Protein AF-A0A397TA23-F1 (afdb_monomer_lite)

pLDDT: mean 82.87, std 16.75, range [33.78, 98.06]

Sequence (201 aa):
MLLFDSFEQTKLETQELKSQLQQLHELKQLQNNVEIMSISDTNDSSHIDATRYSQCGVKLFIGETYYHCRTCTTRNNSVLCMRCYRGTNHIGHDVLTRMNQILEAWCDCGDMDYWKVHLNCKYHSSNGPSQCGARIAVGEKYYHCRTCTTSNISVLCTRCYQGTNHNGHDVAIKMSKDARIWCDCGDQDYWKVHLNCKHHH

Secondary structure (DSSP, 8-state):
--HHHHHHHHHHHHHHHHHHHHHHHHHHHHHHHHHHHTT----S-----TTSSSS--PEEPTT-EEEEETTTBSSTT--EEHHHHHTS--TTS-EEEEE--SS-EE--TT-GGGBSS----TT--TT--SS--PEEPTT-EEEEETTTBSSSS--EEHHHHHTS--TT--EEEEE-SSTTEE--TT-GGGBSS----TT--

Radius of gyration: 23.06 Å; chains: 1; bounding box: 72×37×66 Å

Structure (mmCIF, N/CA/C/O backbone):
data_AF-A0A397TA23-F1
#
_entry.id   AF-A0A397TA23-F1
#
loop_
_atom_site.group_PDB
_atom_site.id
_atom_site.type_symbol
_atom_site.label_atom_id
_atom_site.label_alt_id
_atom_site.label_comp_id
_atom_site.label_asym_id
_atom_site.label_entity_id
_atom_site.label_seq_id
_atom_site.pdbx_PDB_ins_code
_atom_site.Cartn_x
_atom_site.Cartn_y
_atom_site.Cartn_z
_atom_site.occupancy
_atom_site.B_iso_or_equiv
_atom_site.auth_seq_id
_atom_site.auth_comp_id
_atom_site.auth_asym_id
_atom_site.auth_atom_id
_atom_site.pdbx_PDB_model_num
ATOM 1 N N . MET A 1 1 ? 51.872 2.295 44.085 1.00 52.75 1 MET A N 1
ATOM 2 C CA . MET A 1 1 ? 50.883 3.376 44.283 1.00 52.75 1 MET A CA 1
ATOM 3 C C . MET A 1 1 ? 50.624 4.155 42.983 1.00 52.75 1 MET A C 1
ATOM 5 O O . MET A 1 1 ? 50.444 5.352 43.047 1.00 52.75 1 MET A O 1
ATOM 9 N N . LEU A 1 2 ? 50.642 3.507 41.804 1.00 55.94 2 LEU A N 1
ATOM 10 C CA . LEU A 1 2 ? 50.395 4.165 40.499 1.00 55.94 2 LEU A CA 1
ATOM 11 C C . LEU A 1 2 ? 49.377 3.406 39.620 1.00 55.94 2 LEU A C 1
ATOM 13 O O . LEU A 1 2 ? 48.914 3.926 38.616 1.00 55.94 2 LEU A O 1
ATOM 17 N N . LEU A 1 3 ? 49.019 2.167 39.988 1.00 55.12 3 LEU A N 1
ATOM 18 C CA . LEU A 1 3 ? 48.060 1.337 39.241 1.00 55.12 3 LEU A CA 1
ATOM 19 C C . LEU A 1 3 ? 46.607 1.534 39.700 1.00 55.12 3 LEU A C 1
ATOM 21 O O . LEU A 1 3 ? 45.688 1.293 38.926 1.00 55.12 3 LEU A O 1
ATOM 25 N N . PHE A 1 4 ? 46.397 1.978 40.943 1.00 54.97 4 PHE A N 1
ATOM 26 C CA . PHE A 1 4 ? 45.058 2.219 41.494 1.00 54.97 4 PHE A CA 1
ATOM 27 C C . PHE A 1 4 ? 44.410 3.467 40.871 1.00 54.97 4 PHE A C 1
ATOM 29 O O . PHE A 1 4 ? 43.231 3.441 40.531 1.00 54.97 4 PHE A O 1
ATOM 36 N N . ASP A 1 5 ? 45.210 4.507 40.621 1.00 62.62 5 ASP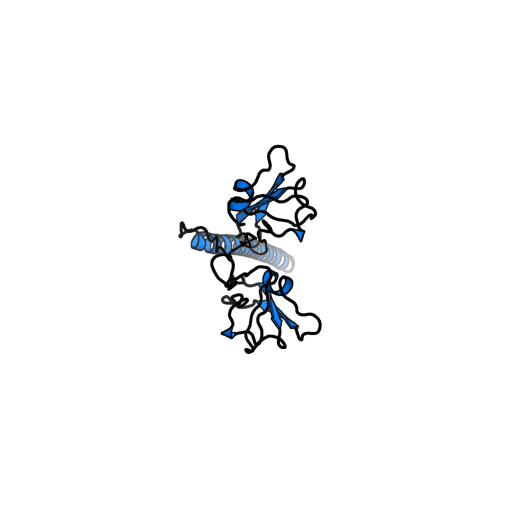 A N 1
ATOM 37 C CA . ASP A 1 5 ? 44.744 5.775 40.050 1.00 62.62 5 ASP A CA 1
ATOM 38 C C . ASP A 1 5 ? 44.317 5.628 38.582 1.00 62.62 5 ASP A C 1
ATOM 40 O O . ASP A 1 5 ? 43.295 6.168 38.172 1.00 62.62 5 ASP A O 1
ATOM 44 N N . SER A 1 6 ? 45.030 4.806 37.800 1.00 64.62 6 SER A N 1
ATOM 45 C CA . SER A 1 6 ? 44.687 4.538 36.395 1.00 64.62 6 SER A CA 1
ATOM 46 C C . SER A 1 6 ? 43.359 3.780 36.241 1.00 64.62 6 SER A C 1
ATOM 48 O O . SER A 1 6 ? 42.604 4.033 35.299 1.00 64.62 6 SER A O 1
ATOM 50 N N . PHE A 1 7 ? 43.037 2.879 37.173 1.00 71.31 7 PHE A N 1
ATOM 51 C CA . PHE A 1 7 ? 41.796 2.105 37.134 1.00 71.31 7 PHE A CA 1
ATOM 52 C C . PHE A 1 7 ? 40.566 2.952 37.479 1.00 71.31 7 PHE A C 1
ATOM 54 O O . PHE A 1 7 ? 39.550 2.875 36.786 1.00 71.31 7 PHE A O 1
ATOM 61 N N . GLU A 1 8 ? 40.659 3.790 38.514 1.00 76.06 8 GLU A N 1
ATOM 62 C CA . GLU A 1 8 ? 39.578 4.714 38.872 1.00 76.06 8 GLU A CA 1
ATOM 63 C C . GLU A 1 8 ? 39.380 5.794 37.801 1.00 76.06 8 GLU A C 1
ATOM 65 O O . GLU A 1 8 ? 38.242 6.114 37.454 1.00 76.06 8 GLU A O 1
ATOM 70 N N . GLN A 1 9 ? 40.461 6.263 37.174 1.00 73.44 9 GLN A N 1
ATOM 71 C CA . GLN A 1 9 ? 40.381 7.183 36.041 1.00 73.44 9 GLN A CA 1
ATOM 72 C C . GLN A 1 9 ? 39.664 6.556 34.833 1.00 73.44 9 GLN A C 1
ATOM 74 O O . GLN A 1 9 ? 38.748 7.158 34.277 1.00 73.44 9 GLN A O 1
ATOM 79 N N . THR A 1 10 ? 39.966 5.295 34.509 1.00 73.69 10 THR A N 1
ATOM 80 C CA . THR A 1 10 ? 39.276 4.558 33.433 1.00 73.69 10 THR A CA 1
ATOM 81 C C . THR A 1 10 ? 37.779 4.370 33.727 1.00 73.69 10 THR A C 1
ATOM 83 O O . THR A 1 10 ? 36.945 4.415 32.817 1.00 73.69 10 THR A O 1
ATOM 86 N N . LYS A 1 11 ? 37.393 4.164 34.996 1.00 80.62 11 LYS A N 1
ATOM 87 C CA . LYS A 1 11 ? 35.976 4.064 35.392 1.00 80.62 11 LYS A CA 1
ATOM 88 C C . LYS A 1 11 ? 35.234 5.383 35.215 1.00 80.62 11 LYS A C 1
ATOM 90 O O . LYS A 1 11 ? 34.119 5.362 34.694 1.00 80.62 11 LYS A O 1
ATOM 95 N N . LEU A 1 12 ? 35.842 6.492 35.636 1.00 79.75 12 LEU A N 1
ATOM 96 C CA . LEU A 1 12 ? 35.290 7.838 35.475 1.00 79.75 12 LEU A CA 1
ATOM 97 C C . LEU A 1 12 ? 35.071 8.157 33.991 1.00 79.75 12 LEU A C 1
ATOM 99 O O . LEU A 1 12 ? 33.958 8.506 33.603 1.00 79.75 12 LEU A O 1
ATOM 103 N N . GLU A 1 13 ? 36.073 7.901 33.148 1.00 85.44 13 GLU A N 1
ATOM 104 C CA . GLU A 1 13 ? 35.979 8.077 31.692 1.00 85.44 13 GLU A CA 1
ATOM 105 C C . GLU A 1 13 ? 34.885 7.189 31.074 1.00 85.44 13 GLU A C 1
ATOM 107 O O . GLU A 1 13 ? 34.082 7.641 30.258 1.00 85.44 13 GLU A O 1
ATOM 112 N N . THR A 1 14 ? 34.778 5.929 31.510 1.00 79.44 14 THR A N 1
ATOM 113 C CA . THR A 1 14 ? 33.727 5.008 31.044 1.00 79.44 14 THR A CA 1
ATOM 114 C C . THR A 1 14 ? 32.328 5.481 31.450 1.00 79.44 14 THR A C 1
ATOM 116 O O . THR A 1 14 ? 31.365 5.313 30.697 1.00 79.44 14 THR A O 1
ATOM 119 N N . GLN A 1 15 ? 32.184 6.044 32.648 1.00 87.62 15 GLN A N 1
ATOM 120 C CA . GLN A 1 15 ? 30.915 6.574 33.138 1.00 87.62 15 GLN A CA 1
ATOM 121 C C . GLN A 1 15 ? 30.510 7.837 32.371 1.00 87.62 15 GLN A C 1
ATOM 123 O O . GLN A 1 15 ? 29.339 7.987 32.015 1.00 87.62 15 GLN A O 1
ATOM 128 N N . GLU A 1 16 ? 31.475 8.693 32.047 1.00 90.06 16 GLU A N 1
ATOM 129 C CA . GLU A 1 16 ? 31.256 9.888 31.240 1.00 90.06 16 GLU A CA 1
ATOM 130 C C . GLU A 1 16 ? 30.863 9.539 29.797 1.00 90.06 16 GLU A C 1
ATOM 132 O O . GLU A 1 16 ? 29.849 10.038 29.306 1.00 90.06 16 GLU A O 1
ATOM 137 N N . LEU A 1 17 ? 31.546 8.582 29.158 1.00 81.38 17 LEU A N 1
ATOM 138 C CA . LEU A 1 17 ? 31.170 8.082 27.829 1.00 81.38 17 LEU A CA 1
ATOM 139 C C . LEU A 1 17 ? 29.756 7.482 27.799 1.00 81.38 17 LEU A C 1
ATOM 141 O O . LEU A 1 17 ? 29.017 7.687 26.836 1.00 81.38 17 LEU A O 1
ATOM 145 N N . LYS A 1 18 ? 29.342 6.761 28.849 1.00 87.00 18 LYS A N 1
ATOM 146 C CA . LYS A 1 18 ? 27.969 6.234 28.958 1.00 87.00 18 LYS A CA 1
ATOM 147 C C . LYS A 1 18 ? 26.936 7.352 29.075 1.00 87.00 18 LYS A C 1
ATOM 149 O O . LYS A 1 18 ? 25.885 7.261 28.446 1.00 87.00 18 LYS A O 1
ATOM 154 N N . SER A 1 19 ? 27.244 8.396 29.842 1.00 87.38 19 SER A N 1
ATOM 155 C CA . SER A 1 19 ? 26.393 9.584 29.963 1.00 87.38 19 SER A CA 1
ATOM 156 C C . SER A 1 19 ? 26.247 10.302 28.616 1.00 87.38 19 SER A C 1
ATOM 158 O O . SER A 1 19 ? 25.134 10.592 28.181 1.00 87.38 19 SER A O 1
ATOM 160 N N . GLN A 1 20 ? 27.353 10.485 27.891 1.00 90.50 20 GLN A N 1
ATOM 161 C CA . GLN A 1 20 ? 27.350 11.093 26.558 1.00 90.50 20 GLN A CA 1
ATOM 162 C C . GLN A 1 20 ? 26.578 10.249 25.532 1.00 90.50 20 GLN A C 1
ATOM 164 O O . GLN A 1 20 ? 25.825 10.794 24.728 1.00 90.50 20 GLN A O 1
ATOM 169 N N . LEU A 1 21 ? 26.702 8.917 25.570 1.00 82.25 21 LEU A N 1
ATOM 170 C CA . LEU A 1 21 ? 25.943 8.018 24.695 1.00 82.25 21 LEU A CA 1
ATOM 171 C C . LEU A 1 21 ? 24.434 8.081 24.982 1.00 82.25 21 LEU A C 1
ATOM 173 O O . LEU A 1 21 ? 23.628 8.061 24.051 1.00 82.25 21 LEU A O 1
ATOM 177 N N . GLN A 1 22 ? 24.055 8.182 26.259 1.00 87.88 22 GLN A N 1
ATOM 178 C CA . GLN A 1 22 ? 22.666 8.339 26.683 1.00 87.88 22 GLN A CA 1
ATOM 179 C C . GLN A 1 22 ? 22.089 9.675 26.191 1.00 87.88 22 GLN A C 1
ATOM 181 O O . GLN A 1 22 ? 21.029 9.687 25.567 1.00 87.88 22 GLN A O 1
ATOM 186 N N . GLN A 1 23 ? 22.832 10.772 26.358 1.00 89.31 23 GLN A N 1
ATOM 187 C CA . GLN A 1 23 ? 22.463 12.081 25.810 1.00 89.31 23 GLN A CA 1
ATOM 188 C C . GLN A 1 23 ? 22.363 12.057 24.278 1.00 89.31 23 GLN A C 1
ATOM 190 O O . GLN A 1 23 ? 21.431 12.621 23.713 1.00 89.31 23 GLN A O 1
ATOM 195 N N . LEU A 1 24 ? 23.265 11.358 23.582 1.00 79.50 24 LEU A N 1
ATOM 196 C CA . LEU A 1 24 ? 23.199 11.190 22.128 1.00 79.50 24 LEU A CA 1
ATOM 197 C C . LEU A 1 24 ? 21.949 10.402 21.699 1.00 79.50 24 LEU A C 1
ATOM 199 O O . LEU A 1 24 ? 21.338 10.722 20.681 1.00 79.50 24 LEU A O 1
ATOM 203 N N . HIS A 1 25 ? 21.554 9.373 22.453 1.00 81.31 25 HIS A N 1
ATOM 204 C CA . HIS A 1 25 ? 20.304 8.650 22.214 1.00 81.31 25 HIS A CA 1
ATOM 205 C C . HIS A 1 25 ? 19.077 9.539 22.427 1.00 81.31 25 HIS A C 1
ATOM 207 O O . HIS A 1 25 ? 18.173 9.513 21.594 1.00 81.31 25 HIS A O 1
ATOM 213 N N . GLU A 1 26 ? 19.058 10.351 23.480 1.00 85.88 26 GLU A N 1
ATOM 214 C CA . GLU A 1 26 ? 17.975 11.304 23.749 1.00 85.88 26 GLU A CA 1
ATOM 215 C C . GLU A 1 26 ? 17.892 12.381 22.661 1.00 85.88 26 GLU A C 1
ATOM 217 O O . GLU A 1 26 ? 16.810 12.647 22.142 1.00 85.88 26 GLU A O 1
ATOM 222 N N . LEU A 1 27 ? 19.031 12.918 22.212 1.00 74.06 27 LEU A N 1
ATOM 223 C CA . LEU A 1 27 ? 19.093 13.864 21.097 1.00 74.06 27 LEU A CA 1
ATOM 224 C C . LEU A 1 27 ? 18.628 13.240 19.778 1.00 74.06 27 LEU A C 1
ATOM 226 O O . LEU A 1 27 ? 17.896 13.887 19.040 1.00 74.06 27 LEU A O 1
ATOM 230 N N . LYS A 1 28 ? 18.970 11.977 19.491 1.00 74.44 28 LYS A N 1
ATOM 231 C CA . LYS A 1 28 ? 18.460 11.261 18.306 1.00 74.44 28 LYS A CA 1
ATOM 232 C C . LYS A 1 28 ? 16.954 11.005 18.381 1.00 74.44 28 LYS A C 1
ATOM 234 O O . LYS A 1 28 ? 16.274 11.090 17.363 1.00 74.44 28 LYS A O 1
ATOM 239 N N . GLN A 1 29 ? 16.419 10.716 19.567 1.00 68.31 29 GLN A N 1
ATOM 240 C CA . GLN A 1 29 ? 14.973 10.588 19.768 1.00 68.31 29 GLN A CA 1
ATOM 241 C C . GLN A 1 29 ? 14.264 11.934 19.592 1.00 68.31 29 GLN A C 1
ATOM 243 O O . GLN A 1 29 ? 13.225 11.992 18.942 1.00 68.31 29 GLN A O 1
ATOM 248 N N . LEU A 1 30 ? 14.845 13.021 20.103 1.00 67.31 30 LEU A N 1
ATOM 249 C CA . LEU A 1 30 ? 14.33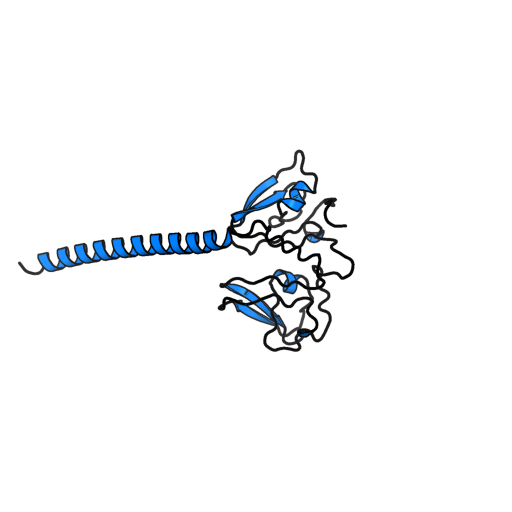2 14.374 19.900 1.00 67.31 30 LEU A CA 1
ATOM 250 C C . LEU A 1 30 ? 14.433 14.810 18.438 1.00 67.31 30 LEU A C 1
ATOM 252 O O . LEU A 1 30 ? 13.488 15.396 17.933 1.00 67.31 30 LEU A O 1
ATOM 256 N N . GLN A 1 31 ? 15.516 14.485 17.733 1.00 63.31 31 GLN A N 1
ATOM 257 C CA . GLN A 1 31 ? 15.680 14.805 16.315 1.00 63.31 31 GLN A CA 1
ATOM 258 C C . GLN A 1 31 ? 14.674 14.034 15.448 1.00 63.31 31 GLN A C 1
ATOM 260 O O . GLN A 1 31 ? 14.027 14.643 14.602 1.00 63.31 31 GLN A O 1
ATOM 265 N N . ASN A 1 32 ? 14.433 12.749 15.741 1.00 53.41 32 ASN A N 1
ATOM 266 C CA . ASN A 1 32 ? 13.322 11.997 15.147 1.00 53.41 32 ASN A CA 1
ATOM 267 C C . ASN A 1 32 ? 11.965 12.650 15.458 1.00 53.41 32 ASN A C 1
ATOM 269 O O . ASN A 1 32 ? 11.110 12.727 14.585 1.00 53.41 32 ASN A O 1
ATOM 273 N N . ASN A 1 33 ? 11.754 13.148 16.680 1.00 50.72 33 ASN A N 1
ATOM 274 C CA . ASN A 1 33 ? 10.506 13.821 17.053 1.00 50.72 33 ASN A CA 1
ATOM 275 C C . ASN A 1 33 ? 10.347 15.196 16.383 1.00 50.72 33 ASN A C 1
ATOM 277 O O . ASN A 1 33 ? 9.227 15.582 16.066 1.00 50.72 33 ASN A O 1
ATOM 281 N N . VAL A 1 34 ? 11.440 15.923 16.137 1.00 51.22 34 VAL A N 1
ATOM 282 C CA . VAL A 1 34 ? 11.444 17.202 15.410 1.00 51.22 34 VAL A CA 1
ATOM 283 C C . VAL A 1 34 ? 11.194 16.978 13.918 1.00 51.22 34 VAL A C 1
ATOM 285 O O . VAL A 1 34 ? 10.421 17.729 13.333 1.00 51.22 34 VAL A O 1
ATOM 288 N N . GLU A 1 35 ? 11.751 15.923 13.316 1.00 51.41 35 GLU A N 1
ATOM 289 C CA . GLU A 1 35 ? 11.388 15.496 11.954 1.00 51.41 35 GLU A CA 1
ATOM 290 C C . GLU A 1 35 ? 9.919 15.053 11.857 1.00 51.41 35 GLU A C 1
ATOM 292 O O . GLU A 1 35 ? 9.276 15.274 10.837 1.00 51.41 35 GLU A O 1
ATOM 297 N N . ILE A 1 36 ? 9.354 14.477 12.924 1.00 50.09 36 ILE A N 1
ATOM 298 C CA . ILE A 1 36 ? 7.921 14.147 12.995 1.00 50.09 36 ILE A CA 1
ATOM 299 C C . ILE A 1 36 ? 7.061 15.416 13.168 1.00 50.09 36 ILE A C 1
ATOM 301 O O . ILE A 1 36 ? 5.993 15.510 12.568 1.00 50.09 36 ILE A O 1
ATOM 305 N N . MET A 1 37 ? 7.510 16.409 13.943 1.00 40.22 37 MET A N 1
ATOM 306 C CA . MET A 1 37 ? 6.805 17.686 14.144 1.00 40.22 37 MET A CA 1
ATOM 307 C C . MET A 1 37 ? 6.876 18.623 12.932 1.00 40.22 37 MET A C 1
ATOM 309 O O . MET A 1 37 ? 5.923 19.347 12.672 1.00 40.22 37 MET A O 1
ATOM 313 N N . SER A 1 38 ? 7.952 18.612 12.144 1.00 39.69 38 SER A N 1
ATOM 314 C CA . SER A 1 38 ? 8.014 19.406 10.906 1.00 39.69 38 SER A CA 1
ATOM 315 C C . SER A 1 38 ? 7.104 18.863 9.794 1.00 39.69 38 SER A C 1
ATOM 317 O O . SER A 1 38 ? 6.911 19.527 8.778 1.00 39.69 38 SER A O 1
ATOM 319 N N . ILE A 1 39 ? 6.495 17.689 10.002 1.00 47.91 39 ILE A N 1
ATOM 320 C CA . ILE A 1 39 ? 5.448 17.116 9.145 1.00 47.91 39 ILE A CA 1
ATOM 321 C C . ILE A 1 39 ? 4.038 17.556 9.600 1.00 47.91 39 ILE A C 1
ATOM 323 O O . ILE A 1 39 ? 3.080 17.375 8.851 1.00 47.91 39 ILE A O 1
ATOM 327 N N . SER A 1 40 ? 3.864 18.173 10.781 1.00 37.72 40 SER A N 1
ATOM 328 C CA . SER A 1 40 ? 2.523 18.478 11.312 1.00 37.72 40 SER A CA 1
ATOM 329 C C . SER A 1 40 ? 1.881 19.787 10.833 1.00 37.72 40 SER A C 1
ATOM 331 O O . SER A 1 40 ? 0.745 20.055 11.214 1.00 37.72 40 SER A O 1
ATOM 333 N N . ASP A 1 41 ? 2.524 20.556 9.952 1.00 36.41 41 ASP A N 1
ATOM 334 C CA . ASP A 1 41 ? 1.952 21.792 9.396 1.00 36.41 41 ASP A CA 1
ATOM 335 C C . ASP A 1 41 ? 1.499 21.625 7.940 1.00 36.41 41 ASP A C 1
ATOM 337 O O . ASP A 1 41 ? 1.910 22.353 7.045 1.00 36.41 41 ASP A O 1
ATOM 341 N N . THR A 1 42 ? 0.586 20.683 7.703 1.00 33.78 42 THR A N 1
ATOM 342 C CA . THR A 1 42 ? -0.525 20.913 6.771 1.00 33.78 42 THR A CA 1
ATOM 343 C C . THR A 1 42 ? -1.753 20.202 7.313 1.00 33.78 42 THR A C 1
ATOM 345 O O . THR A 1 42 ? -1.765 18.994 7.533 1.00 33.78 42 THR A O 1
ATOM 348 N N . ASN A 1 43 ? -2.822 20.962 7.519 1.00 36.84 43 ASN A N 1
ATOM 349 C CA . ASN A 1 43 ? -4.160 20.441 7.757 1.00 36.84 43 ASN A CA 1
ATOM 350 C C . ASN A 1 43 ? -4.744 19.900 6.434 1.00 36.84 43 ASN A C 1
ATOM 352 O O . ASN A 1 43 ? -5.830 20.289 6.014 1.00 36.84 43 ASN A O 1
ATOM 356 N N . ASP A 1 44 ? -3.975 19.051 5.755 1.00 36.72 44 ASP A N 1
ATOM 357 C CA . ASP A 1 44 ? -4.398 18.236 4.631 1.00 36.72 44 ASP A CA 1
ATOM 358 C C . ASP A 1 44 ? -3.964 16.813 4.958 1.00 36.72 44 ASP A C 1
ATOM 360 O O . ASP A 1 44 ? -2.788 16.450 4.919 1.00 36.72 44 ASP A O 1
ATOM 364 N N . SER A 1 45 ? -4.931 16.021 5.405 1.00 36.69 45 SER A N 1
ATOM 365 C CA . SER A 1 45 ? -4.773 14.589 5.572 1.00 36.69 45 SER A CA 1
ATOM 366 C C . SER A 1 45 ? -4.039 14.024 4.360 1.00 36.69 45 SER A C 1
ATOM 368 O O . SER A 1 45 ? -4.602 13.983 3.269 1.00 36.69 45 SER A O 1
ATOM 370 N N . SER A 1 46 ? -2.831 13.499 4.566 1.00 39.84 46 SER A N 1
ATOM 371 C CA . SER A 1 46 ? -2.099 12.682 3.588 1.00 39.84 46 SER A CA 1
ATOM 372 C C . SER A 1 46 ? -2.796 11.341 3.278 1.00 39.84 46 SER A C 1
ATOM 374 O O . SER A 1 46 ? -2.164 10.347 2.924 1.00 39.84 46 SER A O 1
ATOM 376 N N . HIS A 1 47 ? -4.133 11.327 3.314 1.00 45.59 47 HIS A N 1
ATOM 377 C CA . HIS A 1 47 ? -4.962 10.577 2.390 1.00 45.59 47 HIS A CA 1
ATOM 378 C C . HIS A 1 47 ? -4.610 11.013 0.961 1.00 45.59 47 HIS A C 1
ATOM 380 O O . HIS A 1 47 ? -5.391 11.655 0.263 1.00 45.59 47 HIS A O 1
ATOM 386 N N . ILE A 1 48 ? -3.430 10.598 0.498 1.00 47.75 48 ILE A N 1
ATOM 387 C CA . ILE A 1 48 ? -3.195 10.371 -0.916 1.00 47.75 48 ILE A CA 1
ATOM 388 C C . ILE A 1 48 ? -4.196 9.271 -1.259 1.00 47.75 48 ILE A C 1
ATOM 390 O O . ILE A 1 48 ? -3.961 8.081 -1.033 1.00 47.75 48 ILE A O 1
ATOM 394 N N . ASP A 1 49 ? -5.388 9.699 -1.668 1.00 48.12 49 ASP A N 1
ATOM 395 C CA . ASP A 1 49 ? -6.392 8.869 -2.300 1.00 48.12 49 ASP A CA 1
ATOM 396 C C . ASP A 1 49 ? -5.672 8.338 -3.547 1.00 48.12 49 ASP A C 1
ATOM 398 O O . ASP A 1 49 ? -5.654 8.980 -4.599 1.00 48.12 49 ASP A O 1
ATOM 402 N N . ALA A 1 50 ? -5.030 7.169 -3.424 1.00 46.81 50 ALA A N 1
ATOM 403 C CA . ALA A 1 50 ? -4.373 6.419 -4.505 1.00 46.81 50 ALA A CA 1
ATOM 404 C C . ALA A 1 50 ? -5.380 5.958 -5.590 1.00 46.81 50 ALA A C 1
ATOM 406 O O . ALA A 1 50 ? -5.152 4.996 -6.317 1.00 46.81 50 ALA A O 1
ATOM 407 N N . THR A 1 51 ? -6.529 6.626 -5.629 1.00 45.38 51 THR A N 1
ATOM 408 C CA . THR A 1 51 ? -7.849 6.222 -6.087 1.00 45.38 51 THR A CA 1
ATOM 409 C C . THR A 1 51 ? -8.475 7.280 -6.995 1.00 45.38 51 THR A C 1
ATOM 411 O O . THR A 1 51 ? -9.472 6.988 -7.650 1.00 45.38 51 THR A O 1
ATOM 414 N N . ARG A 1 52 ? -7.901 8.494 -7.080 1.00 48.09 52 ARG A N 1
ATOM 415 C CA . ARG A 1 52 ? -8.268 9.484 -8.112 1.00 48.09 52 ARG A CA 1
ATOM 416 C C . ARG A 1 52 ? -7.382 9.436 -9.353 1.00 48.09 52 ARG A C 1
ATOM 418 O O . ARG A 1 52 ? -7.736 10.040 -10.360 1.00 48.09 52 ARG A O 1
ATOM 425 N N . TYR A 1 53 ? -6.262 8.723 -9.293 1.00 54.41 53 TYR A N 1
ATOM 426 C CA . TYR A 1 53 ? -5.282 8.664 -10.370 1.00 54.41 53 TYR A C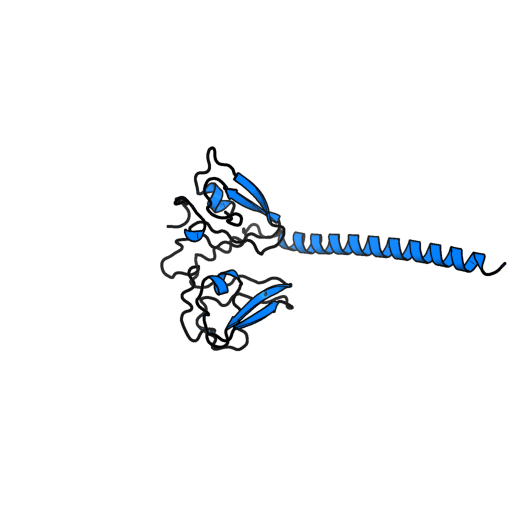A 1
ATOM 427 C C . TYR A 1 53 ? -5.121 7.229 -10.867 1.00 54.41 53 TYR A C 1
ATOM 429 O O . TYR A 1 53 ? -5.100 6.282 -10.086 1.00 54.41 53 TYR A O 1
ATOM 437 N N . SER A 1 54 ? -4.938 7.067 -12.177 1.00 72.75 54 SER A N 1
ATOM 438 C CA . SER A 1 54 ? -4.530 5.808 -12.819 1.00 72.75 54 SER A CA 1
ATOM 439 C C . SER A 1 54 ? -3.108 5.357 -12.434 1.00 72.75 54 SER A C 1
ATOM 441 O O . SER A 1 54 ? -2.590 4.404 -13.011 1.00 72.75 54 SER A O 1
ATOM 443 N N . GLN A 1 55 ? -2.468 6.051 -11.487 1.00 87.06 55 GLN A N 1
ATOM 444 C CA . GLN A 1 55 ? -1.072 5.916 -11.087 1.00 87.06 55 GLN A CA 1
ATOM 445 C C . GLN A 1 55 ? -0.957 5.810 -9.561 1.00 87.06 55 GLN A C 1
ATOM 447 O O . GLN A 1 55 ? -1.782 6.355 -8.829 1.00 87.06 55 GLN A O 1
ATOM 452 N N . CYS A 1 56 ? 0.080 5.126 -9.077 1.00 88.12 56 CYS A N 1
ATOM 453 C CA . CYS A 1 56 ? 0.341 4.949 -7.652 1.00 88.12 56 CYS A CA 1
ATOM 454 C C . CYS A 1 56 ? 0.902 6.213 -7.002 1.00 88.12 56 CYS A C 1
ATOM 456 O O . CYS A 1 56 ? 0.302 6.723 -6.060 1.00 88.12 56 CYS A O 1
ATOM 458 N N . GLY A 1 57 ? 2.079 6.671 -7.444 1.00 88.75 57 GLY A N 1
ATOM 459 C CA . GLY A 1 57 ? 2.704 7.902 -6.955 1.00 88.75 57 GLY A CA 1
ATOM 460 C C . GLY A 1 57 ? 2.991 7.929 -5.451 1.00 88.75 57 GLY A C 1
ATOM 461 O O . GLY A 1 57 ? 3.151 8.999 -4.875 1.00 88.75 57 GLY A O 1
ATOM 462 N N . VAL A 1 58 ? 3.037 6.782 -4.769 1.00 86.94 58 VAL A N 1
ATOM 463 C CA . VAL A 1 58 ? 3.359 6.766 -3.340 1.00 86.94 58 VAL A CA 1
ATOM 464 C C . VAL A 1 58 ? 4.858 6.940 -3.138 1.00 86.94 58 VAL A C 1
ATOM 466 O O . VAL A 1 58 ? 5.655 6.170 -3.677 1.00 86.94 58 VAL A O 1
ATOM 469 N N . LYS A 1 59 ? 5.226 7.919 -2.305 1.00 88.31 59 LYS A N 1
ATOM 470 C CA . LYS A 1 59 ? 6.600 8.141 -1.849 1.00 88.31 59 LYS A CA 1
ATOM 471 C C . LYS A 1 59 ? 7.065 6.987 -0.974 1.00 88.31 59 LYS A C 1
ATOM 473 O O . LYS A 1 59 ? 6.369 6.632 -0.024 1.00 88.31 59 LYS A O 1
ATOM 478 N N . LEU A 1 60 ? 8.240 6.440 -1.256 1.00 88.38 60 LEU A N 1
ATOM 479 C CA . LEU A 1 60 ? 8.907 5.459 -0.413 1.00 88.38 60 LEU A CA 1
ATOM 480 C C . LEU A 1 60 ? 9.832 6.142 0.593 1.00 88.38 60 LEU A C 1
ATOM 482 O O . LEU A 1 60 ? 10.498 7.127 0.278 1.00 88.38 60 LEU A O 1
ATOM 486 N N . PHE A 1 61 ? 9.904 5.589 1.800 1.00 85.75 61 PHE A N 1
ATOM 487 C CA . PHE A 1 61 ? 10.803 6.087 2.843 1.00 85.75 61 PHE A CA 1
ATOM 488 C C . PHE A 1 61 ? 12.174 5.384 2.798 1.00 85.75 61 PHE A C 1
ATOM 490 O O . PHE A 1 61 ? 12.337 4.342 2.158 1.00 85.75 61 PHE A O 1
ATOM 497 N N . ILE A 1 62 ? 13.187 5.959 3.454 1.00 87.06 62 ILE A N 1
ATOM 498 C CA . ILE A 1 62 ? 14.524 5.348 3.562 1.00 87.06 62 ILE A CA 1
ATOM 499 C C . ILE A 1 62 ? 14.416 4.016 4.313 1.00 87.06 62 ILE A C 1
ATOM 501 O O . ILE A 1 62 ? 13.822 3.937 5.382 1.00 87.06 62 ILE A O 1
ATOM 505 N N . GLY A 1 63 ? 15.009 2.959 3.770 1.00 86.94 63 GLY A N 1
ATOM 506 C CA . GLY A 1 63 ? 14.922 1.603 4.308 1.00 86.94 63 GLY A CA 1
ATOM 507 C C . GLY A 1 63 ? 13.722 0.806 3.790 1.00 86.94 63 GLY A C 1
ATOM 508 O O . GLY A 1 63 ? 13.652 -0.403 4.015 1.00 86.94 63 GLY A O 1
ATOM 509 N N . GLU A 1 64 ? 12.787 1.431 3.065 1.00 89.81 64 GLU A N 1
ATOM 510 C CA . GLU A 1 64 ? 11.683 0.713 2.429 1.00 89.81 64 GLU A CA 1
ATOM 511 C C . GLU A 1 64 ? 12.183 -0.125 1.244 1.00 89.81 64 GLU A C 1
ATOM 513 O O . GLU A 1 64 ? 13.054 0.291 0.481 1.00 89.81 64 GLU A O 1
ATOM 518 N N . THR A 1 65 ? 11.635 -1.329 1.077 1.00 92.12 65 THR A N 1
ATOM 519 C CA . THR A 1 65 ? 11.940 -2.172 -0.085 1.00 92.12 65 THR A CA 1
ATOM 520 C C . THR A 1 65 ? 11.121 -1.745 -1.297 1.00 92.12 65 THR A C 1
ATOM 522 O O . THR A 1 65 ? 9.903 -1.585 -1.205 1.00 92.12 65 THR A O 1
ATOM 525 N N . TYR A 1 66 ? 11.783 -1.647 -2.444 1.00 95.00 66 TYR A N 1
ATOM 526 C CA . TYR A 1 66 ? 11.157 -1.481 -3.746 1.00 95.00 66 TYR A CA 1
ATOM 527 C C . TYR A 1 66 ? 11.604 -2.556 -4.728 1.00 95.00 66 TYR A C 1
ATOM 529 O O . TYR A 1 66 ? 12.588 -3.275 -4.518 1.00 95.00 66 TYR A O 1
ATOM 537 N N . TYR A 1 67 ? 10.848 -2.650 -5.813 1.00 96.56 67 TYR A N 1
ATOM 538 C CA . TYR A 1 67 ? 11.017 -3.653 -6.846 1.00 96.56 67 TYR A CA 1
ATOM 539 C C . TYR A 1 67 ? 11.226 -2.972 -8.191 1.00 96.56 67 TYR A C 1
ATOM 541 O O . TYR A 1 67 ? 10.564 -1.990 -8.514 1.00 96.56 67 TYR A O 1
ATOM 549 N N . HIS A 1 68 ? 12.141 -3.516 -8.978 1.00 96.06 68 HIS A N 1
ATOM 550 C CA . HIS A 1 68 ? 12.461 -3.044 -10.313 1.00 96.06 68 HIS A CA 1
ATOM 551 C C . HIS A 1 68 ? 12.431 -4.232 -11.274 1.00 96.06 68 HIS A C 1
ATOM 553 O O . HIS A 1 68 ? 13.269 -5.128 -11.190 1.00 96.06 68 HIS A O 1
ATOM 559 N N . CYS A 1 69 ? 11.453 -4.264 -12.178 1.00 96.81 69 CYS A N 1
ATOM 560 C CA . CYS A 1 69 ? 11.300 -5.350 -13.144 1.00 96.81 69 CYS A CA 1
ATOM 561 C C . CYS A 1 69 ? 11.927 -4.965 -14.488 1.00 96.81 69 CYS A C 1
ATOM 563 O O . CYS A 1 69 ? 11.308 -4.238 -15.270 1.00 96.81 69 CYS A O 1
ATOM 565 N N . ARG A 1 70 ? 13.120 -5.490 -14.789 1.00 95.69 70 ARG A N 1
ATOM 566 C CA . ARG A 1 70 ? 13.858 -5.206 -16.035 1.00 95.69 70 ARG A CA 1
ATOM 567 C C . ARG A 1 70 ? 13.120 -5.688 -17.282 1.00 95.69 70 ARG A C 1
ATOM 569 O O . ARG A 1 70 ? 13.213 -5.071 -18.344 1.00 95.69 70 ARG A O 1
ATOM 576 N N . THR A 1 71 ? 12.342 -6.759 -17.145 1.00 96.75 71 THR A N 1
ATOM 577 C CA . THR A 1 71 ? 11.496 -7.270 -18.228 1.00 96.75 71 THR A CA 1
ATOM 578 C C . THR A 1 71 ? 10.394 -6.272 -18.591 1.00 96.75 71 THR A C 1
ATOM 580 O O . THR A 1 71 ? 10.247 -5.950 -19.769 1.00 96.75 71 THR A O 1
ATOM 583 N N . CYS A 1 72 ? 9.672 -5.728 -17.601 1.00 95.88 72 CYS A N 1
ATOM 584 C CA . CYS A 1 72 ? 8.514 -4.852 -17.836 1.00 95.88 72 CYS A CA 1
ATOM 585 C C . CYS A 1 72 ? 8.883 -3.390 -18.112 1.00 95.88 72 CYS A C 1
ATOM 587 O O . CYS A 1 72 ? 8.129 -2.688 -18.780 1.00 95.88 72 CYS A O 1
ATOM 589 N N . THR A 1 73 ? 9.997 -2.906 -17.569 1.00 95.19 73 THR A N 1
ATOM 590 C CA . THR A 1 73 ? 10.357 -1.482 -17.596 1.00 95.19 73 THR A CA 1
ATOM 591 C C . THR A 1 73 ? 10.962 -1.030 -18.927 1.00 95.19 73 THR A C 1
ATOM 593 O O . THR A 1 73 ? 11.681 -1.796 -19.576 1.00 95.19 73 THR A O 1
ATOM 596 N N . THR A 1 74 ? 10.730 0.225 -19.313 1.00 91.25 74 THR A N 1
ATOM 597 C CA . THR A 1 74 ? 11.478 0.937 -20.370 1.00 91.25 74 THR A CA 1
ATOM 598 C C . THR A 1 74 ? 12.716 1.655 -19.825 1.00 91.25 74 THR A C 1
ATOM 600 O O . THR A 1 74 ? 13.655 1.902 -20.579 1.00 91.25 74 THR A O 1
ATOM 603 N N . ARG A 1 75 ? 12.744 1.969 -18.522 1.00 87.44 75 ARG A N 1
ATOM 604 C CA . ARG A 1 75 ? 13.808 2.745 -17.861 1.00 87.44 75 ARG A CA 1
ATOM 605 C C . ARG A 1 75 ? 14.582 1.913 -16.843 1.00 87.44 75 ARG A C 1
ATOM 607 O O . ARG A 1 75 ? 14.052 0.954 -16.293 1.00 87.44 75 ARG A O 1
ATOM 614 N N . ASN A 1 76 ? 15.824 2.288 -16.550 1.00 88.00 76 ASN A N 1
ATOM 615 C CA . ASN A 1 76 ? 16.667 1.611 -15.552 1.00 88.00 76 ASN A CA 1
ATOM 616 C C . ASN A 1 76 ? 16.385 2.045 -14.101 1.00 88.00 76 ASN A C 1
ATOM 618 O O . ASN A 1 76 ? 16.905 1.432 -13.174 1.00 88.00 76 ASN A O 1
ATOM 622 N N . ASN A 1 77 ? 15.578 3.086 -13.912 1.00 89.88 77 ASN A N 1
ATOM 623 C CA . ASN A 1 77 ? 15.287 3.698 -12.620 1.00 89.88 77 ASN A CA 1
ATOM 624 C C . ASN A 1 77 ? 13.826 3.524 -12.185 1.00 89.88 77 ASN A C 1
ATOM 626 O O . ASN A 1 77 ? 13.392 4.246 -11.297 1.00 89.88 77 ASN A O 1
ATOM 630 N N . SER A 1 78 ? 13.071 2.606 -12.803 1.00 93.69 78 SER A N 1
ATOM 631 C CA . SER A 1 78 ? 11.681 2.379 -12.405 1.00 93.69 78 SER A CA 1
ATOM 632 C C . SER A 1 78 ? 11.570 1.742 -11.026 1.00 93.69 78 SER A C 1
ATOM 634 O O . SER A 1 78 ? 12.375 0.883 -10.646 1.00 93.69 78 SER A O 1
ATOM 636 N N . VAL A 1 79 ? 10.533 2.137 -10.304 1.00 94.81 79 VAL A N 1
ATOM 637 C CA . VAL A 1 79 ? 10.276 1.778 -8.919 1.00 94.81 79 VAL A CA 1
ATOM 638 C C . VAL A 1 79 ? 8.838 1.288 -8.783 1.00 94.81 79 VAL A C 1
ATOM 640 O O . VAL A 1 79 ? 7.875 1.992 -9.071 1.00 94.81 79 VAL A O 1
ATOM 643 N N . LEU A 1 80 ? 8.676 0.076 -8.262 1.00 95.44 80 LEU A N 1
ATOM 644 C CA . LEU A 1 80 ? 7.405 -0.427 -7.749 1.00 95.44 80 LEU A CA 1
ATOM 645 C C . LEU A 1 80 ? 7.484 -0.523 -6.230 1.00 95.44 80 LEU A C 1
ATOM 647 O O . LEU A 1 80 ? 8.365 -1.192 -5.682 1.00 95.44 80 LEU A O 1
ATOM 651 N N . CYS A 1 81 ? 6.526 0.092 -5.537 1.00 93.62 81 CYS A N 1
ATOM 652 C CA . CYS A 1 81 ? 6.312 -0.199 -4.126 1.00 93.62 81 CYS A CA 1
ATOM 653 C C . CYS A 1 81 ? 5.847 -1.655 -3.956 1.00 93.62 81 CYS A C 1
ATOM 655 O O . CYS A 1 81 ? 5.329 -2.281 -4.887 1.00 93.62 81 CYS A O 1
ATOM 657 N N . MET A 1 82 ? 5.979 -2.194 -2.742 1.00 91.69 82 MET A N 1
ATOM 658 C CA . MET A 1 82 ? 5.590 -3.579 -2.454 1.00 91.69 82 MET A CA 1
ATOM 659 C C . MET A 1 82 ? 4.135 -3.887 -2.830 1.00 91.69 82 MET A C 1
ATOM 661 O O . MET A 1 82 ? 3.855 -4.969 -3.345 1.00 91.69 82 MET A O 1
ATOM 665 N N . ARG A 1 83 ? 3.209 -2.946 -2.599 1.00 90.69 83 ARG A N 1
ATOM 666 C CA . ARG A 1 83 ? 1.789 -3.133 -2.920 1.00 90.69 83 ARG A CA 1
ATOM 667 C C . ARG A 1 83 ? 1.575 -3.281 -4.427 1.00 90.69 83 ARG A C 1
ATOM 669 O O . ARG A 1 83 ? 0.916 -4.221 -4.850 1.00 90.69 83 ARG A O 1
ATOM 676 N N . CYS A 1 84 ? 2.175 -2.409 -5.232 1.00 92.69 84 CYS A N 1
ATOM 677 C CA . CYS A 1 84 ? 2.058 -2.469 -6.690 1.00 92.69 84 CYS A CA 1
ATOM 678 C C . CYS A 1 84 ? 2.745 -3.697 -7.281 1.00 92.69 84 CYS A C 1
ATOM 680 O O . CYS A 1 84 ? 2.157 -4.368 -8.122 1.00 92.69 84 CYS A O 1
ATOM 682 N N . TYR A 1 85 ? 3.936 -4.049 -6.791 1.00 95.06 85 TYR A N 1
ATOM 683 C CA . TYR A 1 85 ? 4.619 -5.274 -7.210 1.00 95.06 85 TYR A CA 1
ATOM 684 C C . TYR A 1 85 ? 3.760 -6.524 -6.958 1.00 95.06 85 TYR A C 1
ATOM 686 O O . TYR A 1 85 ? 3.624 -7.371 -7.831 1.00 95.06 85 TYR A O 1
ATOM 694 N N . ARG A 1 86 ? 3.117 -6.623 -5.786 1.00 91.69 86 ARG A N 1
ATOM 695 C CA . ARG A 1 86 ? 2.196 -7.732 -5.472 1.00 91.69 86 ARG A CA 1
ATOM 696 C C . ARG A 1 86 ? 0.866 -7.656 -6.219 1.00 91.69 86 ARG A C 1
ATOM 698 O O . ARG A 1 86 ? 0.209 -8.674 -6.391 1.00 91.69 86 ARG A O 1
ATOM 705 N N . GLY A 1 87 ? 0.452 -6.458 -6.618 1.00 89.69 87 GLY A N 1
ATOM 706 C CA . GLY A 1 87 ? -0.782 -6.219 -7.360 1.00 89.69 87 GLY A CA 1
ATOM 707 C C . GLY A 1 87 ? -0.663 -6.436 -8.867 1.00 89.69 87 GLY A C 1
ATOM 708 O O . GLY A 1 87 ? -1.637 -6.181 -9.570 1.00 89.69 87 GLY A O 1
ATOM 709 N N . THR A 1 88 ? 0.505 -6.854 -9.361 1.00 93.19 88 THR A N 1
ATOM 710 C CA . THR A 1 88 ? 0.839 -6.999 -10.786 1.00 93.19 88 THR A CA 1
ATOM 711 C C . THR A 1 88 ? 1.537 -8.341 -11.042 1.00 93.19 88 THR A C 1
ATOM 713 O O . THR A 1 88 ? 1.977 -9.016 -10.109 1.00 93.19 88 THR A O 1
ATOM 716 N N . ASN A 1 89 ? 1.609 -8.777 -12.306 1.00 94.19 89 ASN A N 1
ATOM 717 C CA . ASN A 1 89 ? 2.206 -10.068 -12.662 1.00 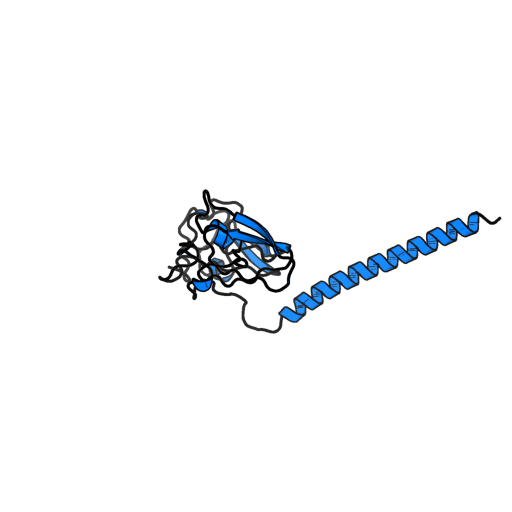94.19 89 ASN A CA 1
ATOM 718 C C . ASN A 1 89 ? 3.685 -9.931 -13.057 1.00 94.19 89 ASN A C 1
ATOM 720 O O . ASN A 1 89 ? 4.026 -9.264 -14.035 1.00 94.19 89 ASN A O 1
ATOM 724 N N . HIS A 1 90 ? 4.548 -10.635 -12.324 1.00 95.44 90 HIS A N 1
ATOM 725 C CA . HIS A 1 90 ? 5.988 -10.701 -12.571 1.00 95.44 90 HIS A CA 1
ATOM 726 C C . HIS A 1 90 ? 6.537 -12.137 -12.646 1.00 95.44 90 HIS A C 1
ATOM 728 O O . HIS A 1 90 ? 7.738 -12.355 -12.488 1.00 95.44 90 HIS A O 1
ATOM 734 N N . ILE A 1 91 ? 5.679 -13.137 -12.865 1.00 95.56 91 ILE A N 1
ATOM 735 C CA . ILE A 1 91 ? 6.105 -14.539 -12.959 1.00 95.56 91 ILE A CA 1
ATOM 736 C C . ILE A 1 91 ? 7.022 -14.721 -14.175 1.00 95.56 91 ILE A C 1
ATOM 738 O O . ILE A 1 91 ? 6.661 -14.371 -15.294 1.00 95.56 91 ILE A O 1
ATOM 742 N N . GLY A 1 92 ? 8.216 -15.278 -13.950 1.00 96.81 92 GLY A N 1
ATOM 743 C CA . GLY A 1 92 ? 9.212 -15.506 -15.004 1.00 96.81 92 GLY A CA 1
ATOM 744 C C . GLY A 1 92 ? 9.938 -14.244 -15.482 1.00 96.81 92 GLY A C 1
ATOM 745 O O . GLY A 1 92 ? 10.691 -14.310 -16.450 1.00 96.81 92 GLY A O 1
ATOM 746 N N . HIS A 1 93 ? 9.729 -13.100 -14.827 1.00 97.31 93 HIS A N 1
ATOM 747 C CA . HIS A 1 93 ? 10.402 -11.851 -15.164 1.00 97.31 93 HIS A CA 1
ATOM 748 C C . HIS A 1 93 ? 11.700 -11.662 -14.375 1.00 97.31 93 HIS A C 1
ATOM 750 O O . HIS A 1 93 ? 11.890 -12.197 -13.283 1.00 97.31 93 HIS A O 1
ATOM 756 N N . ASP A 1 94 ? 12.582 -10.835 -14.923 1.00 96.81 94 ASP A N 1
ATOM 757 C CA . ASP A 1 94 ? 13.822 -10.432 -14.283 1.00 96.81 94 ASP A CA 1
ATOM 758 C C . ASP A 1 94 ? 13.574 -9.255 -13.325 1.00 96.81 94 ASP A C 1
ATOM 760 O O . ASP A 1 94 ? 13.425 -8.101 -13.747 1.00 96.81 94 ASP A O 1
ATOM 764 N N . VAL A 1 95 ? 13.485 -9.565 -12.029 1.00 97.12 95 VAL A N 1
ATOM 765 C CA . VAL A 1 95 ? 13.128 -8.618 -10.965 1.00 97.12 95 VAL A CA 1
ATOM 766 C C . VAL A 1 95 ? 14.299 -8.399 -10.015 1.00 97.12 95 VAL A C 1
ATOM 768 O O . VAL A 1 95 ? 14.841 -9.327 -9.417 1.00 97.12 95 VAL A O 1
ATOM 771 N N . LEU A 1 96 ? 14.640 -7.131 -9.813 1.00 96.00 96 LEU A N 1
ATOM 772 C CA . LEU A 1 96 ? 15.540 -6.678 -8.770 1.00 96.00 96 LEU A CA 1
ATOM 773 C C . LEU A 1 96 ? 14.751 -6.191 -7.557 1.00 96.00 96 LEU A C 1
ATOM 775 O O . LEU A 1 96 ? 13.931 -5.282 -7.664 1.00 96.00 96 LEU A O 1
ATOM 779 N N . THR A 1 97 ? 15.082 -6.730 -6.390 1.00 96.00 97 THR A N 1
ATOM 780 C CA . THR A 1 97 ? 14.641 -6.199 -5.096 1.00 96.00 97 THR A CA 1
ATOM 781 C C . THR A 1 97 ? 15.739 -5.304 -4.532 1.00 96.00 97 THR A C 1
ATOM 783 O O . THR A 1 97 ? 16.922 -5.671 -4.550 1.00 96.00 97 THR A O 1
ATOM 786 N N . ARG A 1 98 ? 15.377 -4.108 -4.068 1.00 92.31 98 ARG A N 1
ATOM 787 C CA . ARG A 1 98 ? 16.315 -3.111 -3.542 1.00 92.31 98 ARG A CA 1
ATOM 788 C C . ARG A 1 98 ? 15.731 -2.423 -2.320 1.00 92.31 98 ARG A C 1
ATOM 790 O O . ARG A 1 98 ? 14.521 -2.285 -2.190 1.00 92.31 98 ARG A O 1
ATOM 797 N N . MET A 1 99 ? 16.608 -1.983 -1.431 1.00 92.50 99 MET A N 1
ATOM 798 C CA . MET A 1 99 ? 16.238 -1.115 -0.323 1.00 92.50 99 MET A CA 1
ATOM 799 C C . MET A 1 99 ? 16.472 0.329 -0.748 1.00 92.50 99 MET A C 1
ATOM 801 O O . MET A 1 99 ? 17.521 0.644 -1.311 1.00 92.50 99 MET A O 1
ATOM 805 N N . ASN A 1 100 ? 15.500 1.198 -0.500 1.00 88.56 100 ASN A N 1
ATOM 806 C CA . ASN A 1 100 ? 15.642 2.614 -0.764 1.00 88.56 100 ASN A CA 1
ATOM 807 C C . ASN A 1 100 ? 16.659 3.220 0.212 1.00 88.56 100 ASN A C 1
ATOM 809 O O . ASN A 1 100 ? 16.465 3.168 1.423 1.00 88.56 100 ASN A O 1
ATOM 813 N N . GLN A 1 101 ? 17.748 3.776 -0.310 1.00 88.31 101 GLN A N 1
ATOM 814 C CA . GLN A 1 101 ? 18.800 4.419 0.488 1.00 88.31 101 GLN A CA 1
ATOM 815 C C . GLN A 1 101 ? 18.770 5.947 0.374 1.00 88.31 101 GLN A C 1
ATOM 817 O O . GLN A 1 101 ? 19.539 6.621 1.052 1.00 88.31 101 GLN A O 1
ATOM 822 N N . ILE A 1 102 ? 17.896 6.492 -0.477 1.00 77.69 102 ILE A N 1
ATOM 823 C CA . ILE A 1 102 ? 17.819 7.920 -0.791 1.00 77.69 102 ILE A CA 1
ATOM 824 C C . ILE A 1 102 ? 16.438 8.484 -0.435 1.00 77.69 102 ILE A C 1
ATOM 826 O O . ILE A 1 102 ? 15.461 7.750 -0.299 1.00 77.69 102 ILE A O 1
ATOM 830 N N . LEU A 1 103 ? 16.348 9.803 -0.259 1.00 62.28 103 LEU A N 1
ATOM 831 C CA . LEU A 1 103 ? 15.135 10.481 0.226 1.00 62.28 103 LEU A CA 1
ATOM 832 C C . LEU A 1 103 ? 13.987 10.552 -0.800 1.00 62.28 103 LEU A C 1
ATOM 834 O O . LEU A 1 103 ? 12.858 10.885 -0.430 1.00 62.28 103 LEU A O 1
ATOM 838 N N . GLU A 1 104 ? 14.252 10.243 -2.070 1.00 74.88 104 GLU A N 1
ATOM 839 C CA . GLU A 1 104 ? 13.337 10.537 -3.178 1.00 74.88 104 GLU A CA 1
ATOM 840 C C . GLU A 1 104 ? 13.142 9.330 -4.098 1.00 74.88 104 GLU A C 1
ATOM 842 O O . GLU A 1 104 ? 13.680 9.260 -5.199 1.00 74.88 104 GLU A O 1
ATOM 847 N N . ALA A 1 105 ? 12.340 8.370 -3.640 1.00 87.06 105 ALA A N 1
ATOM 848 C CA . ALA A 1 105 ? 11.816 7.303 -4.485 1.00 87.06 105 ALA A CA 1
ATOM 849 C C . ALA A 1 105 ? 10.286 7.354 -4.473 1.00 87.06 105 ALA A C 1
ATOM 851 O O . ALA A 1 105 ? 9.673 7.471 -3.411 1.00 87.06 105 ALA A O 1
ATOM 852 N N . TRP A 1 106 ? 9.673 7.251 -5.647 1.00 92.75 106 TRP A N 1
ATOM 853 C CA . TRP A 1 106 ? 8.226 7.286 -5.836 1.00 92.75 106 TRP A CA 1
ATOM 854 C C . TRP A 1 106 ? 7.813 6.059 -6.633 1.00 92.75 106 TRP A C 1
ATOM 856 O O . TRP A 1 106 ? 8.555 5.600 -7.488 1.00 92.75 106 TRP A O 1
ATOM 866 N N . CYS A 1 107 ? 6.662 5.477 -6.316 1.00 93.44 107 CYS A N 1
ATOM 867 C CA . CYS A 1 107 ? 6.165 4.340 -7.075 1.00 93.44 107 CYS A CA 1
ATOM 868 C C . CYS A 1 107 ? 5.659 4.793 -8.452 1.00 93.44 107 CYS A C 1
ATOM 870 O O . CYS A 1 107 ? 4.669 5.521 -8.526 1.00 93.44 107 CYS A O 1
ATOM 872 N N . ASP A 1 108 ? 6.259 4.264 -9.516 1.00 94.12 108 ASP A N 1
ATOM 873 C CA . ASP A 1 108 ? 5.930 4.583 -10.912 1.00 94.12 108 ASP A CA 1
ATOM 874 C C . ASP A 1 108 ? 4.776 3.725 -11.459 1.00 94.12 108 ASP A C 1
ATOM 876 O O . ASP A 1 108 ? 4.474 3.733 -12.652 1.00 94.12 108 ASP A O 1
ATOM 880 N N . CYS A 1 109 ? 4.133 2.898 -10.629 1.00 92.06 109 CYS A N 1
ATOM 881 C CA . CYS A 1 109 ? 3.074 2.009 -11.102 1.00 92.06 109 CYS A CA 1
ATOM 882 C C . CYS A 1 109 ? 1.924 2.809 -11.731 1.00 92.06 109 CYS A C 1
ATOM 884 O O . CYS A 1 109 ? 1.356 3.683 -11.084 1.00 92.06 109 CYS A O 1
ATOM 886 N N . GLY A 1 110 ? 1.547 2.461 -12.963 1.00 88.31 110 GLY A N 1
ATOM 887 C CA . GLY A 1 110 ? 0.514 3.162 -13.733 1.00 88.31 110 GLY A CA 1
ATOM 888 C C . GLY A 1 110 ? 1.033 4.347 -14.555 1.00 88.31 110 GLY A C 1
ATOM 889 O O . GLY A 1 110 ? 0.306 4.838 -15.417 1.00 88.31 110 GLY A O 1
ATOM 890 N N . ASP A 1 111 ? 2.282 4.775 -14.351 1.00 90.19 111 ASP A N 1
ATOM 891 C CA . ASP A 1 111 ? 2.946 5.751 -15.213 1.00 90.19 111 ASP A CA 1
ATOM 892 C C . ASP A 1 111 ? 3.550 5.067 -16.447 1.00 90.19 111 ASP A C 1
ATOM 894 O O . ASP A 1 111 ? 4.571 4.380 -16.376 1.00 90.19 111 ASP A O 1
ATOM 898 N N . MET A 1 112 ? 2.900 5.238 -17.599 1.00 88.62 112 MET A N 1
ATOM 899 C CA . MET A 1 112 ? 3.292 4.581 -18.847 1.00 88.62 112 MET A CA 1
ATOM 900 C C . MET A 1 112 ? 4.651 5.042 -19.389 1.00 88.62 112 MET A C 1
ATOM 902 O O . MET A 1 112 ? 5.232 4.320 -20.199 1.00 88.62 112 MET A O 1
ATOM 906 N N . ASP A 1 113 ? 5.220 6.145 -18.893 1.00 90.44 113 ASP A N 1
ATOM 907 C CA . ASP A 1 113 ? 6.572 6.578 -19.270 1.00 90.44 113 ASP A CA 1
ATOM 908 C C . ASP A 1 113 ? 7.670 5.617 -18.776 1.00 90.44 113 ASP A C 1
ATOM 910 O O . ASP A 1 113 ? 8.814 5.665 -19.255 1.00 90.44 113 ASP A O 1
ATOM 914 N N . TYR A 1 114 ? 7.331 4.726 -17.837 1.00 92.44 114 TYR A N 1
ATOM 915 C CA . TYR A 1 114 ? 8.238 3.756 -17.223 1.00 92.44 114 TYR A CA 1
ATOM 916 C C . TYR A 1 114 ? 8.018 2.308 -17.682 1.00 92.44 114 TYR A C 1
ATOM 918 O O . TYR A 1 114 ? 8.888 1.466 -17.442 1.00 92.44 114 TYR A O 1
ATOM 926 N N . TRP A 1 115 ? 6.907 1.980 -18.354 1.00 93.00 115 TRP A N 1
ATOM 927 C CA . TRP A 1 115 ? 6.521 0.585 -18.616 1.00 93.00 115 TRP A CA 1
ATOM 928 C C . TRP A 1 115 ? 6.332 0.279 -20.101 1.00 93.00 115 TRP A C 1
ATOM 930 O O . TRP A 1 115 ? 5.641 0.986 -20.825 1.00 93.00 115 TRP A O 1
ATOM 940 N N . LYS A 1 116 ? 6.896 -0.849 -20.552 1.00 92.62 116 LYS A N 1
ATOM 941 C CA . LYS A 1 116 ? 6.703 -1.388 -21.913 1.00 92.62 116 LYS A CA 1
ATOM 942 C C . LYS A 1 116 ? 5.284 -1.915 -22.129 1.00 92.62 116 LYS A C 1
ATOM 944 O O . LYS A 1 116 ? 4.856 -2.097 -23.263 1.00 92.62 116 LYS A O 1
ATOM 949 N N . VAL A 1 117 ? 4.600 -2.245 -21.035 1.00 87.75 117 VAL A N 1
ATOM 950 C CA . VAL A 1 117 ? 3.285 -2.884 -21.004 1.00 87.75 117 VAL A CA 1
ATOM 951 C C . VAL A 1 117 ? 2.443 -2.257 -19.900 1.00 87.75 117 VAL A C 1
ATOM 953 O O . VAL A 1 117 ? 2.979 -1.814 -18.885 1.00 87.75 117 VAL A O 1
ATOM 956 N N . HIS A 1 118 ? 1.120 -2.286 -20.050 1.00 88.31 118 HIS A N 1
ATOM 957 C CA . HIS A 1 118 ? 0.233 -2.003 -18.927 1.00 88.31 118 HIS A CA 1
ATOM 958 C C . HIS A 1 118 ? 0.407 -3.091 -17.865 1.00 88.31 118 HIS A C 1
ATOM 960 O O . HIS A 1 118 ? 0.168 -4.269 -18.124 1.00 88.31 118 HIS A O 1
ATOM 966 N N . LEU A 1 119 ? 0.810 -2.696 -16.656 1.00 90.38 119 LEU A N 1
ATOM 967 C CA . LEU A 1 119 ? 1.025 -3.643 -15.559 1.00 90.38 119 LEU A CA 1
ATOM 968 C C . LEU A 1 119 ? -0.278 -4.270 -15.035 1.00 90.38 119 LEU A C 1
ATOM 970 O O . LEU A 1 119 ? -0.214 -5.252 -14.298 1.00 90.38 119 LEU A O 1
ATOM 974 N N . ASN A 1 120 ? -1.441 -3.712 -15.403 1.00 88.56 120 ASN A N 1
ATOM 975 C CA . ASN A 1 120 ? -2.767 -4.146 -14.953 1.00 88.56 120 ASN A CA 1
ATOM 976 C C . ASN A 1 120 ? -2.833 -4.292 -13.425 1.00 88.56 120 ASN A C 1
ATOM 978 O O . ASN A 1 120 ? -3.296 -5.302 -12.897 1.00 88.56 120 ASN A O 1
ATOM 982 N N . CYS A 1 121 ? -2.306 -3.291 -12.714 1.00 89.00 121 CYS A N 1
ATOM 983 C CA . CYS A 1 121 ? -2.252 -3.313 -11.260 1.00 89.00 121 CYS A CA 1
ATOM 984 C C . CYS A 1 121 ? -3.664 -3.330 -10.687 1.00 89.00 121 CYS A C 1
ATOM 986 O O . CYS A 1 121 ? -4.426 -2.391 -10.917 1.00 89.00 121 CYS A O 1
ATOM 988 N N . LYS A 1 122 ? -3.995 -4.339 -9.872 1.00 85.06 122 LYS A N 1
ATOM 989 C CA . LYS A 1 122 ? -5.341 -4.441 -9.285 1.00 85.06 122 LYS A CA 1
ATOM 990 C C . LYS A 1 122 ? -5.727 -3.218 -8.445 1.00 85.06 122 LYS A C 1
ATOM 992 O O . LYS A 1 122 ? -6.910 -2.953 -8.264 1.00 85.06 122 LYS A O 1
ATOM 997 N N . TYR A 1 123 ? -4.738 -2.464 -7.958 1.00 82.25 123 TYR A N 1
ATOM 998 C CA . TYR A 1 123 ? -4.917 -1.267 -7.133 1.00 82.25 123 TYR A CA 1
ATOM 999 C C . TYR A 1 123 ? -5.123 0.035 -7.923 1.00 82.25 123 TYR A C 1
ATOM 1001 O O . TYR A 1 123 ? -5.502 1.030 -7.312 1.00 82.25 123 TYR A O 1
ATOM 1009 N N . HIS A 1 124 ? -4.916 0.043 -9.246 1.00 78.44 124 HIS A N 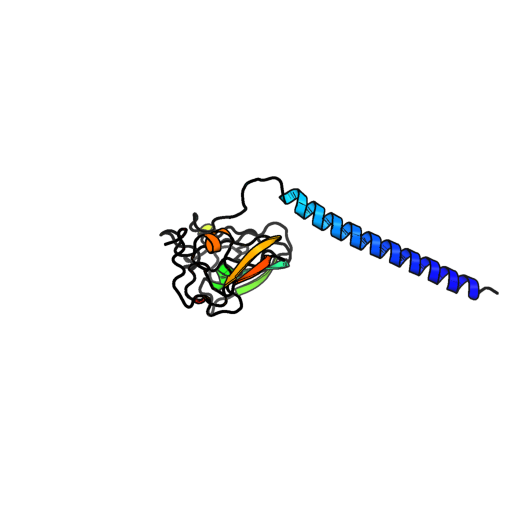1
ATOM 1010 C CA . HIS A 1 124 ? -5.081 1.232 -10.091 1.00 78.44 124 HIS A CA 1
ATOM 1011 C C . HIS A 1 124 ? -5.945 0.877 -11.302 1.00 78.44 124 HIS A C 1
ATOM 1013 O O . HIS A 1 124 ? -5.481 0.244 -12.248 1.00 78.44 124 HIS A O 1
ATOM 1019 N N . SER A 1 125 ? -7.217 1.271 -11.259 1.00 67.62 125 SER A N 1
ATOM 1020 C CA . SER A 1 125 ? -8.183 1.062 -12.341 1.00 67.62 125 SER A CA 1
ATOM 1021 C C . SER A 1 125 ? -8.613 2.400 -12.932 1.00 67.62 125 SER A C 1
ATOM 1023 O O . SER A 1 125 ? -8.786 3.380 -12.209 1.00 67.62 125 SER A O 1
ATOM 1025 N N . SER A 1 126 ? -8.833 2.430 -14.246 1.00 60.22 126 SER A N 1
ATOM 1026 C CA . SER A 1 126 ? -9.371 3.589 -14.965 1.00 60.22 126 SER A CA 1
ATOM 1027 C C . SER A 1 126 ? -10.850 3.862 -14.667 1.00 60.22 126 SER A C 1
ATOM 1029 O O . SER A 1 126 ? -11.330 4.954 -14.946 1.00 60.22 126 SER A O 1
ATOM 1031 N N . ASN A 1 127 ? -11.573 2.891 -14.096 1.00 58.06 127 ASN A N 1
ATOM 1032 C CA . ASN A 1 127 ? -13.028 2.956 -13.901 1.00 58.06 127 ASN A CA 1
ATOM 1033 C C . ASN A 1 127 ? -13.446 3.454 -12.503 1.00 58.06 127 ASN A C 1
ATOM 1035 O O . ASN A 1 127 ? -14.592 3.270 -12.102 1.00 58.06 127 ASN A O 1
ATOM 1039 N N . GLY A 1 128 ? -12.532 4.090 -11.766 1.00 57.00 128 GLY A N 1
ATOM 1040 C CA . GLY A 1 128 ? -12.747 4.486 -10.375 1.00 57.00 128 GLY A CA 1
ATOM 1041 C C . GLY A 1 128 ? -12.432 3.361 -9.377 1.00 57.00 128 GLY A C 1
ATOM 1042 O O . GLY A 1 128 ? -12.195 2.214 -9.771 1.00 57.00 128 GLY A O 1
ATOM 1043 N N . PRO A 1 129 ? -12.343 3.685 -8.076 1.00 59.78 129 PRO A N 1
ATOM 1044 C CA . PRO A 1 129 ? -11.866 2.744 -7.076 1.00 59.78 129 PRO A CA 1
ATOM 1045 C C . PRO A 1 129 ? -12.974 1.787 -6.622 1.00 59.78 129 PRO A C 1
ATOM 1047 O O . PRO A 1 129 ? -13.904 2.198 -5.932 1.00 59.78 129 PRO A O 1
ATOM 1050 N N . SER A 1 130 ? -12.792 0.494 -6.893 1.00 73.69 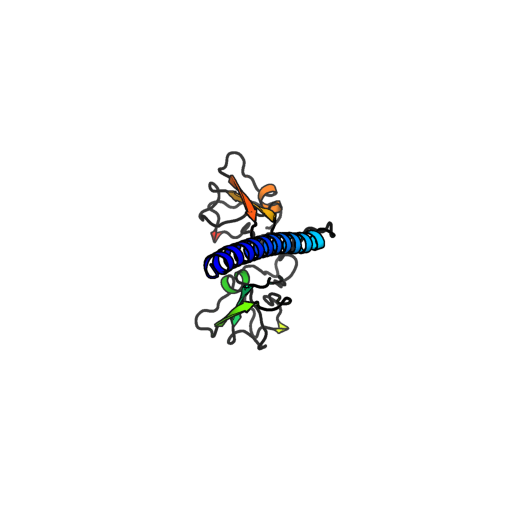130 SER A N 1
ATOM 1051 C CA . SER A 1 130 ? -13.496 -0.590 -6.186 1.00 73.69 130 SER A CA 1
ATOM 1052 C C . SER A 1 130 ? -12.911 -0.860 -4.790 1.00 73.69 130 SER A C 1
ATOM 1054 O O . SER A 1 130 ? -13.513 -1.545 -3.964 1.00 73.69 130 SER A O 1
ATOM 1056 N N . GLN A 1 131 ? -11.736 -0.293 -4.494 1.00 86.75 131 GLN A N 1
ATOM 1057 C CA . GLN A 1 131 ? -11.011 -0.481 -3.239 1.00 86.75 131 GLN A CA 1
ATOM 1058 C C . GLN A 1 131 ? -10.279 0.784 -2.777 1.00 86.75 131 GLN A C 1
ATOM 1060 O O . GLN A 1 131 ? -9.922 1.644 -3.577 1.00 86.75 131 GLN A O 1
ATOM 1065 N N . CYS A 1 132 ? -10.029 0.889 -1.469 1.00 88.12 132 CYS A N 1
ATOM 1066 C CA . CYS A 1 132 ? -9.490 2.093 -0.839 1.00 88.12 132 CYS A CA 1
ATOM 1067 C C . CYS A 1 132 ? -8.014 2.344 -1.136 1.00 88.12 132 CYS A C 1
ATOM 1069 O O . CYS A 1 132 ? -7.639 3.474 -1.416 1.00 88.12 132 CYS A O 1
ATOM 1071 N N . GLY A 1 133 ? -7.133 1.355 -1.003 1.00 85.69 133 GLY A N 1
ATOM 1072 C CA . GLY A 1 133 ? -5.746 1.571 -1.416 1.00 85.69 133 GLY A CA 1
ATOM 1073 C C . GLY A 1 133 ? -4.888 2.479 -0.515 1.00 85.69 133 GLY A C 1
ATOM 1074 O O . GLY A 1 133 ? -3.679 2.505 -0.708 1.00 85.69 133 GLY A O 1
ATOM 1075 N N . ALA A 1 134 ? -5.461 3.209 0.450 1.00 85.88 134 ALA A N 1
ATOM 1076 C CA . ALA A 1 134 ? -4.764 4.288 1.156 1.00 85.88 134 ALA A CA 1
ATOM 1077 C C . ALA A 1 134 ? -3.606 3.789 2.034 1.00 85.88 134 ALA A C 1
ATOM 1079 O O . ALA A 1 134 ? -3.752 2.811 2.770 1.00 85.88 134 ALA A O 1
ATOM 1080 N N . ARG A 1 135 ? -2.469 4.485 1.986 1.00 89.31 135 ARG A N 1
ATOM 1081 C CA . ARG A 1 135 ? -1.332 4.249 2.884 1.00 89.31 135 ARG A CA 1
ATOM 1082 C C . ARG A 1 135 ? -1.642 4.836 4.262 1.00 89.31 135 ARG A C 1
ATOM 1084 O O . ARG A 1 135 ? -2.162 5.940 4.341 1.00 89.31 135 ARG A O 1
ATOM 1091 N N . ILE A 1 136 ? -1.339 4.094 5.323 1.00 90.81 136 ILE A N 1
ATOM 1092 C CA . ILE A 1 136 ? -1.499 4.553 6.708 1.00 90.81 136 ILE A CA 1
ATOM 1093 C C . ILE A 1 136 ? -0.175 5.167 7.161 1.00 90.81 136 ILE A C 1
ATOM 1095 O O . ILE A 1 136 ? 0.850 4.475 7.194 1.00 90.81 136 ILE A O 1
ATOM 1099 N N . ALA A 1 137 ? -0.186 6.452 7.506 1.00 87.56 137 ALA A N 1
ATOM 1100 C CA . ALA A 1 137 ? 1.015 7.157 7.939 1.00 87.56 137 ALA A CA 1
ATOM 1101 C C . ALA A 1 137 ? 1.449 6.730 9.352 1.00 87.56 137 ALA A C 1
ATOM 1103 O O . ALA A 1 137 ? 0.689 6.126 10.113 1.00 87.56 137 ALA A O 1
ATOM 1104 N N . VAL A 1 138 ? 2.701 7.018 9.715 1.00 87.06 138 VAL A N 1
ATOM 1105 C CA . VAL A 1 138 ? 3.205 6.771 11.077 1.00 87.06 138 VAL A CA 1
ATOM 1106 C C . VAL A 1 138 ? 2.393 7.600 12.071 1.00 87.06 138 VAL A C 1
ATOM 1108 O O . VAL A 1 138 ? 2.124 8.770 11.829 1.00 87.06 138 VAL A O 1
ATOM 1111 N N . GLY A 1 139 ? 1.991 6.994 13.188 1.00 89.81 139 GLY A N 1
ATOM 1112 C CA . GLY A 1 139 ? 1.163 7.660 14.194 1.00 89.81 139 GLY A CA 1
ATOM 1113 C C . GLY A 1 139 ? -0.331 7.708 13.861 1.00 89.81 139 GLY A C 1
ATOM 1114 O O . GLY A 1 139 ? -1.112 8.143 14.704 1.00 89.81 139 GLY A O 1
ATOM 1115 N N . GLU A 1 140 ? -0.763 7.218 12.695 1.00 92.88 140 GLU A N 1
ATOM 1116 C CA . GLU A 1 140 ? -2.187 7.093 12.385 1.00 92.88 140 GLU A CA 1
ATOM 1117 C C . GLU A 1 140 ? -2.797 5.811 12.957 1.00 92.88 140 GLU A C 1
ATOM 1119 O O . GLU A 1 140 ? -2.161 4.752 13.048 1.00 92.88 140 GLU A O 1
ATOM 1124 N N . LYS A 1 141 ? -4.081 5.904 13.316 1.00 95.81 141 LYS A N 1
ATOM 1125 C CA . LYS A 1 141 ? -4.871 4.748 13.734 1.00 95.81 141 LYS A CA 1
ATOM 1126 C C . LYS A 1 141 ? -5.268 3.910 12.531 1.00 95.81 141 LYS A C 1
ATOM 1128 O O . LYS A 1 141 ? -5.640 4.423 11.477 1.00 95.81 141 LYS A O 1
ATOM 1133 N N . TYR A 1 142 ? -5.299 2.609 12.753 1.00 97.06 142 TYR A N 1
ATOM 1134 C CA . TYR A 1 142 ? -5.900 1.664 11.836 1.00 97.06 142 TYR A CA 1
ATOM 1135 C C . TYR A 1 142 ? -6.660 0.579 12.592 1.00 97.06 142 TYR A C 1
ATOM 1137 O O . TYR A 1 142 ? -6.459 0.354 13.791 1.00 97.06 142 TYR A O 1
ATOM 1145 N N . TYR A 1 143 ? -7.558 -0.081 11.871 1.00 97.94 143 TYR A N 1
ATOM 1146 C CA . TYR A 1 143 ? -8.563 -0.962 12.441 1.00 97.94 143 TYR A CA 1
ATOM 1147 C C . TYR A 1 143 ? -8.443 -2.352 11.832 1.00 97.94 143 TYR A C 1
ATOM 1149 O O . TYR A 1 143 ? -8.277 -2.510 10.625 1.00 97.94 143 TYR A O 1
ATOM 1157 N N . HIS A 1 144 ? -8.545 -3.366 12.680 1.00 97.88 144 HIS A N 1
ATOM 1158 C CA . HIS A 1 144 ? -8.538 -4.765 12.288 1.00 97.88 144 HIS A CA 1
ATOM 1159 C C . HIS A 1 144 ? -9.762 -5.453 12.890 1.00 97.88 144 HIS A C 1
ATOM 1161 O O . HIS A 1 144 ? -9.807 -5.706 14.094 1.00 97.88 144 HIS A O 1
ATOM 1167 N N . CYS A 1 145 ? -10.767 -5.730 12.059 1.00 97.75 145 CYS A N 1
ATOM 1168 C CA . CYS A 1 145 ? -11.997 -6.395 12.479 1.00 97.75 145 CYS A CA 1
ATOM 1169 C C . CYS A 1 145 ? -11.879 -7.910 12.281 1.00 97.75 145 CYS A C 1
ATOM 1171 O O . CYS A 1 145 ? -12.050 -8.396 11.161 1.00 97.75 145 CYS A O 1
ATOM 1173 N N . ARG A 1 146 ? -11.638 -8.656 13.365 1.00 96.88 146 ARG A N 1
ATOM 1174 C CA . ARG A 1 146 ? -11.466 -10.123 13.352 1.00 96.88 146 ARG A CA 1
ATOM 1175 C C . ARG A 1 146 ? -12.731 -10.859 12.920 1.00 96.88 146 ARG A C 1
ATOM 1177 O O . ARG A 1 146 ? -12.659 -11.927 12.312 1.00 96.88 146 ARG A O 1
ATOM 1184 N N . THR A 1 147 ? -13.889 -10.262 13.193 1.00 97.44 147 THR A N 1
ATOM 1185 C CA . THR A 1 147 ? -15.185 -10.791 12.759 1.00 97.44 147 THR A CA 1
ATOM 1186 C C . THR A 1 147 ? -15.333 -10.736 11.235 1.00 97.44 147 THR A C 1
ATOM 1188 O O . THR A 1 147 ? -15.738 -11.729 10.636 1.00 97.44 147 THR A O 1
ATOM 1191 N N . CYS A 1 148 ? -14.956 -9.622 10.591 1.00 96.88 148 CYS A N 1
ATOM 1192 C CA . CYS A 1 148 ? -15.147 -9.432 9.145 1.00 96.88 148 CYS A CA 1
ATOM 1193 C C . CYS A 1 148 ? -14.045 -10.061 8.283 1.00 96.88 148 CYS A C 1
ATOM 1195 O O . CYS A 1 148 ? -14.297 -10.406 7.132 1.00 96.88 148 CYS A O 1
ATOM 1197 N N . THR A 1 149 ? -12.820 -10.159 8.793 1.00 96.56 149 THR A N 1
ATOM 1198 C CA . THR A 1 149 ? -11.649 -10.559 7.997 1.00 96.56 149 THR A CA 1
ATOM 1199 C C . THR A 1 149 ? -11.443 -12.071 7.924 1.00 96.56 149 THR A C 1
ATOM 1201 O O . THR A 1 149 ? -11.769 -12.799 8.867 1.00 96.56 149 THR A O 1
ATOM 1204 N N . THR A 1 150 ? -10.868 -12.550 6.820 1.00 92.94 150 THR A N 1
ATOM 1205 C CA . THR A 1 150 ? -10.293 -13.903 6.671 1.00 92.94 150 THR A CA 1
ATOM 1206 C C . THR A 1 150 ? -8.823 -13.970 7.096 1.00 92.94 150 THR A C 1
ATOM 1208 O O . THR A 1 150 ? -8.277 -15.060 7.244 1.00 92.94 150 THR A O 1
ATOM 1211 N N . SER A 1 151 ? -8.177 -12.822 7.297 1.00 91.44 151 SER A N 1
ATOM 1212 C CA . SER A 1 151 ? -6.731 -12.685 7.452 1.00 91.44 151 SER A CA 1
ATOM 1213 C C . SER A 1 151 ? -6.360 -12.089 8.806 1.00 91.44 151 SER A C 1
ATOM 1215 O O . SER A 1 151 ? -7.109 -11.316 9.385 1.00 91.44 151 SER A O 1
ATOM 1217 N N . ASN A 1 152 ? -5.168 -12.390 9.316 1.00 91.19 152 ASN A N 1
ATOM 1218 C CA . ASN A 1 152 ? -4.634 -11.775 10.537 1.00 91.19 152 ASN A CA 1
ATOM 1219 C C . ASN A 1 152 ? -3.922 -10.431 10.289 1.00 91.19 152 ASN A C 1
ATOM 1221 O O . ASN A 1 152 ? -3.523 -9.769 11.250 1.00 91.19 152 ASN A O 1
ATOM 1225 N N . ILE A 1 153 ? -3.757 -10.030 9.024 1.00 91.12 153 ILE A N 1
ATOM 1226 C CA . ILE A 1 153 ? -3.024 -8.817 8.631 1.00 91.12 153 ILE A CA 1
ATOM 1227 C C . ILE A 1 153 ? -3.890 -7.744 7.971 1.00 91.12 153 ILE A C 1
ATOM 1229 O O . ILE A 1 153 ? -3.379 -6.658 7.738 1.00 91.12 153 ILE A O 1
ATOM 1233 N N . SER A 1 154 ? -5.170 -8.009 7.692 1.00 94.94 154 SER A N 1
ATOM 1234 C CA . SER A 1 154 ? -6.032 -7.050 6.987 1.00 94.94 154 SER A CA 1
ATOM 1235 C C . SER A 1 154 ? -6.222 -5.753 7.772 1.00 94.94 154 SER A C 1
ATOM 1237 O O . SER A 1 154 ? -6.455 -5.795 8.986 1.00 94.94 154 SER A O 1
ATOM 1239 N N . VAL A 1 155 ? -6.244 -4.615 7.095 1.00 95.88 155 VAL A N 1
ATOM 1240 C CA . VAL A 1 155 ? -6.358 -3.305 7.734 1.00 95.88 155 VAL A CA 1
ATOM 1241 C C . VAL A 1 155 ? -7.436 -2.435 7.088 1.00 95.88 155 VAL A C 1
ATOM 1243 O O . VAL A 1 155 ? -7.586 -2.383 5.872 1.00 95.88 155 VAL A O 1
ATOM 1246 N N . LEU A 1 156 ? -8.164 -1.685 7.918 1.00 96.69 156 LEU A N 1
ATOM 1247 C CA . LEU A 1 156 ? -8.994 -0.554 7.508 1.00 96.69 156 LEU A CA 1
ATOM 1248 C C . LEU A 1 156 ? -8.384 0.756 8.015 1.00 96.69 156 LEU A C 1
ATOM 1250 O O . LEU A 1 156 ? -8.033 0.871 9.192 1.00 96.69 156 LEU A O 1
ATOM 1254 N N . CYS A 1 157 ? -8.302 1.761 7.141 1.00 96.06 157 CYS A N 1
ATOM 1255 C CA . CYS A 1 157 ? -8.052 3.140 7.557 1.00 96.06 157 CYS A CA 1
ATOM 1256 C C . CYS A 1 157 ? -9.259 3.698 8.326 1.00 96.06 157 CYS A C 1
ATOM 1258 O O . CYS A 1 157 ? -10.370 3.168 8.228 1.00 96.06 157 CYS A O 1
ATOM 1260 N N . THR A 1 158 ? -9.065 4.808 9.040 1.00 96.06 158 THR A N 1
ATOM 1261 C CA . THR A 1 158 ? -10.139 5.492 9.782 1.00 96.06 158 THR A CA 1
ATOM 1262 C C . THR A 1 158 ? -11.361 5.781 8.912 1.00 96.06 158 THR A C 1
ATOM 1264 O O . THR A 1 158 ? -12.478 5.438 9.300 1.00 96.06 158 THR A O 1
ATOM 1267 N N . ARG A 1 159 ? -11.156 6.325 7.704 1.00 94.88 159 ARG A N 1
ATOM 1268 C CA . ARG A 1 159 ? -12.239 6.645 6.762 1.00 94.88 159 ARG A CA 1
ATOM 1269 C C . ARG A 1 159 ? -13.058 5.410 6.375 1.00 94.88 159 ARG A C 1
ATOM 1271 O O . ARG A 1 159 ? -14.282 5.460 6.387 1.00 94.88 159 ARG A O 1
ATOM 1278 N N . CYS A 1 160 ? -12.407 4.287 6.077 1.00 95.88 160 CYS A N 1
ATOM 1279 C CA . CYS A 1 160 ? -13.101 3.057 5.684 1.00 95.88 160 CYS A CA 1
ATOM 1280 C C . CYS A 1 160 ? -13.780 2.358 6.860 1.00 95.88 160 CYS A C 1
ATOM 1282 O O . CYS A 1 160 ? -14.908 1.894 6.717 1.00 95.88 160 CYS A O 1
ATOM 1284 N N . TYR A 1 161 ? -13.147 2.330 8.033 1.00 97.31 161 TYR A N 1
ATOM 1285 C CA . TYR A 1 161 ? -13.776 1.801 9.243 1.00 97.31 161 TYR A CA 1
ATOM 1286 C C . TYR A 1 161 ? -15.064 2.567 9.587 1.00 97.31 161 TYR A C 1
ATOM 1288 O O . TYR A 1 161 ? -16.094 1.963 9.854 1.00 97.31 161 TYR A O 1
ATOM 1296 N N . GLN A 1 162 ? -15.045 3.901 9.494 1.00 95.94 162 GLN A N 1
ATOM 1297 C CA . GLN A 1 162 ? -16.235 4.746 9.681 1.00 95.94 162 GLN A CA 1
ATOM 1298 C C . GLN A 1 162 ? -17.236 4.673 8.512 1.00 95.94 162 GLN A C 1
ATOM 1300 O O . GLN A 1 162 ? -18.386 5.103 8.629 1.00 95.94 162 GLN A O 1
ATOM 1305 N N . GLY A 1 163 ? -16.790 4.186 7.356 1.00 94.44 163 GLY A N 1
ATOM 1306 C CA . GLY A 1 163 ? -17.599 4.008 6.155 1.00 94.44 163 GLY A CA 1
ATOM 1307 C C . GLY A 1 163 ? -18.308 2.659 6.069 1.00 94.44 163 GLY A C 1
ATOM 1308 O O . GLY A 1 163 ? -19.025 2.445 5.095 1.00 94.44 163 GLY A O 1
ATOM 1309 N N . THR A 1 164 ? -18.107 1.770 7.047 1.00 96.00 164 THR A N 1
ATOM 1310 C CA . THR A 1 164 ? -18.563 0.370 7.054 1.00 96.00 164 THR A CA 1
ATOM 1311 C C . THR A 1 164 ? -19.188 0.009 8.411 1.00 96.00 164 THR A C 1
ATOM 1313 O O . THR A 1 164 ? -19.034 0.738 9.391 1.00 96.00 164 THR A O 1
ATOM 1316 N N . ASN A 1 165 ? -19.953 -1.089 8.486 1.00 95.81 165 ASN A N 1
ATOM 1317 C CA . ASN A 1 165 ? -20.629 -1.500 9.724 1.00 95.81 165 ASN A CA 1
ATOM 1318 C C . ASN A 1 165 ? -19.794 -2.512 10.525 1.00 95.81 165 ASN A C 1
ATOM 1320 O O . ASN A 1 165 ? -19.491 -3.605 10.045 1.00 95.81 165 ASN A O 1
ATOM 1324 N N . HIS A 1 166 ? -19.487 -2.157 11.773 1.00 96.44 166 HIS A N 1
ATOM 1325 C CA . HIS A 1 166 ? -18.754 -2.993 12.724 1.00 96.44 166 HIS A CA 1
ATOM 1326 C C . HIS A 1 166 ? -19.450 -3.127 14.090 1.00 96.44 166 HIS A C 1
ATOM 1328 O O . HIS A 1 166 ? -18.803 -3.447 15.088 1.00 96.44 166 HIS A O 1
ATOM 1334 N N . ASN A 1 167 ? -20.758 -2.863 14.169 1.00 96.62 167 ASN A N 1
ATOM 1335 C CA . ASN A 1 167 ? -21.487 -2.947 15.432 1.00 96.62 167 ASN A CA 1
ATOM 1336 C C . ASN A 1 167 ? -21.479 -4.383 15.988 1.00 96.62 167 ASN A C 1
ATOM 1338 O O . ASN A 1 167 ? -21.867 -5.321 15.297 1.00 96.62 167 ASN A O 1
ATOM 1342 N N . GLY A 1 168 ? -21.040 -4.550 17.238 1.00 97.00 168 GLY A N 1
ATOM 1343 C CA . GLY A 1 168 ? -20.944 -5.858 17.896 1.00 97.00 168 GLY A CA 1
ATOM 1344 C C . GLY A 1 168 ? -19.807 -6.762 17.399 1.00 97.00 168 GLY A C 1
ATOM 1345 O O . GLY A 1 168 ? -19.778 -7.939 17.751 1.00 97.00 168 GLY A O 1
ATOM 1346 N N . HIS A 1 169 ? -18.879 -6.253 16.586 1.00 98.06 169 HIS A N 1
ATOM 1347 C CA . HIS A 1 169 ? -17.744 -7.029 16.081 1.00 98.06 169 HIS A CA 1
ATOM 1348 C C . HIS A 1 169 ? -16.513 -6.942 16.999 1.00 98.06 169 HIS A C 1
ATOM 1350 O O . HIS A 1 169 ? -16.312 -5.961 17.712 1.00 98.06 169 HIS A O 1
ATOM 1356 N N . ASP A 1 170 ? -15.638 -7.947 16.923 1.00 97.62 170 ASP A N 1
ATOM 1357 C CA . ASP A 1 170 ? -14.313 -7.916 17.550 1.00 97.62 170 ASP A CA 1
ATOM 1358 C C . ASP A 1 170 ? -13.357 -7.078 16.687 1.00 97.62 170 ASP A C 1
ATOM 1360 O O . ASP A 1 170 ? -12.892 -7.513 15.625 1.00 97.62 170 ASP A O 1
ATOM 1364 N N . VAL A 1 171 ? -13.079 -5.857 17.148 1.00 97.94 171 VAL A N 1
ATOM 1365 C CA . VAL A 1 171 ? -12.229 -4.882 16.461 1.00 97.94 171 VAL A CA 1
ATOM 1366 C C . VAL A 1 171 ? -11.019 -4.536 17.321 1.00 97.94 171 VAL A C 1
ATOM 1368 O O . VAL A 1 171 ? -11.142 -4.009 18.425 1.00 97.94 171 VAL A O 1
ATOM 1371 N N . ALA A 1 172 ? -9.821 -4.756 16.779 1.00 97.62 172 ALA A N 1
ATOM 1372 C CA . ALA A 1 172 ? -8.596 -4.179 17.315 1.00 97.62 172 ALA A CA 1
ATOM 1373 C C . ALA A 1 172 ? -8.301 -2.824 16.673 1.00 97.62 172 ALA A C 1
ATOM 1375 O O . ALA A 1 172 ? -8.279 -2.698 15.448 1.00 97.62 172 ALA A O 1
ATOM 1376 N N . ILE A 1 173 ? -7.985 -1.844 17.515 1.00 97.25 173 ILE A N 1
ATOM 1377 C CA . ILE A 1 173 ? -7.482 -0.532 17.107 1.00 97.25 173 ILE A CA 1
ATOM 1378 C C . ILE A 1 173 ? -5.989 -0.503 17.406 1.00 97.25 173 ILE A C 1
ATOM 1380 O O . ILE A 1 173 ? -5.561 -0.850 18.508 1.00 97.25 173 ILE A O 1
ATOM 1384 N N . LYS A 1 174 ? -5.187 -0.115 16.421 1.00 95.69 174 LYS A N 1
ATOM 1385 C CA . LYS A 1 174 ? -3.730 -0.062 16.538 1.00 95.69 174 LYS A CA 1
ATOM 1386 C C . LYS A 1 174 ? -3.218 1.261 15.985 1.00 95.69 174 LYS A C 1
ATOM 1388 O O . LYS A 1 174 ? -3.876 1.888 15.162 1.00 95.69 174 LYS A O 1
ATOM 1393 N N . MET A 1 175 ? -2.036 1.661 16.443 1.00 94.94 175 MET A N 1
ATOM 1394 C CA . MET A 1 175 ? -1.305 2.792 15.881 1.00 94.94 175 MET A CA 1
ATOM 1395 C C . MET A 1 175 ? -0.239 2.277 14.922 1.00 94.94 175 MET A C 1
ATOM 1397 O O . MET A 1 175 ? 0.471 1.316 15.238 1.00 94.94 175 MET A O 1
ATOM 1401 N N . SER A 1 176 ? -0.127 2.906 13.761 1.00 92.12 176 SER A N 1
ATOM 1402 C CA . SER A 1 176 ? 0.927 2.623 12.801 1.00 92.12 176 SER A CA 1
ATOM 1403 C C . SER A 1 176 ? 2.282 3.059 13.362 1.00 92.12 176 SER A C 1
ATOM 1405 O O . SER A 1 176 ? 2.462 4.213 13.750 1.00 92.12 176 SER A O 1
ATOM 1407 N N . LYS A 1 177 ? 3.231 2.122 13.442 1.00 89.19 177 LYS A N 1
ATOM 1408 C CA . LYS A 1 177 ? 4.608 2.391 13.898 1.00 89.19 177 LYS A CA 1
ATOM 1409 C C . LYS A 1 177 ? 5.567 2.659 12.742 1.00 89.19 177 LYS A C 1
ATOM 1411 O O . LYS A 1 177 ? 6.669 3.144 12.958 1.00 89.19 177 LYS A O 1
ATOM 1416 N N . ASP A 1 178 ? 5.150 2.312 11.533 1.00 79.31 178 ASP A N 1
ATOM 1417 C CA . ASP A 1 178 ? 5.905 2.472 10.303 1.00 79.31 178 ASP A CA 1
ATOM 1418 C C . ASP A 1 178 ? 4.922 2.652 9.144 1.00 79.31 178 ASP A C 1
ATOM 1420 O O . ASP A 1 178 ? 3.811 2.131 9.175 1.00 79.31 178 ASP A O 1
ATOM 1424 N N . ALA A 1 179 ? 5.307 3.381 8.101 1.00 77.44 179 ALA A N 1
ATOM 1425 C CA . ALA A 1 179 ? 4.401 3.686 6.999 1.00 77.44 179 ALA A CA 1
ATOM 1426 C C . ALA A 1 179 ? 4.154 2.480 6.065 1.00 77.44 179 ALA A C 1
ATOM 1428 O O . ALA A 1 179 ? 3.843 2.677 4.898 1.00 77.44 179 ALA A O 1
ATOM 1429 N N . ARG A 1 180 ? 4.339 1.218 6.476 1.00 82.12 180 ARG A N 1
ATOM 1430 C CA . ARG A 1 180 ? 4.212 0.051 5.569 1.00 82.12 180 ARG A CA 1
ATOM 1431 C C . ARG A 1 180 ? 2.801 -0.519 5.502 1.00 82.12 180 ARG A C 1
ATOM 1433 O O . ARG A 1 180 ? 2.580 -1.525 4.831 1.00 82.12 180 ARG A O 1
ATOM 1440 N N . ILE A 1 181 ? 1.866 0.094 6.216 1.00 89.06 181 ILE A N 1
ATOM 1441 C CA . ILE A 1 181 ? 0.497 -0.383 6.348 1.00 89.06 181 ILE A CA 1
ATOM 1442 C C . ILE A 1 181 ? -0.381 0.297 5.303 1.00 89.06 181 ILE A C 1
ATOM 1444 O O . ILE A 1 181 ? -0.247 1.482 5.005 1.00 89.06 181 ILE A O 1
ATOM 1448 N N . TRP A 1 182 ? -1.291 -0.485 4.748 1.00 91.81 182 TRP A N 1
ATOM 1449 C CA . TRP A 1 182 ? -2.118 -0.126 3.618 1.00 91.81 182 TRP A CA 1
ATOM 1450 C C . TRP A 1 182 ? -3.555 -0.552 3.909 1.00 91.81 182 TRP A C 1
ATOM 1452 O O . TRP A 1 182 ? -3.781 -1.613 4.477 1.00 91.81 182 TRP A O 1
ATOM 1462 N N . CYS A 1 183 ? -4.529 0.280 3.555 1.00 93.44 183 CYS A N 1
ATOM 1463 C CA . CYS A 1 183 ? -5.936 -0.054 3.700 1.00 93.44 183 CYS A CA 1
ATOM 1464 C C . CYS A 1 183 ? -6.333 -1.108 2.659 1.00 93.44 183 CYS A C 1
ATOM 1466 O O . CYS A 1 183 ? -6.100 -0.921 1.457 1.00 93.44 183 CYS A O 1
ATOM 1468 N N . ASP A 1 184 ? -6.981 -2.168 3.129 1.00 93.88 184 ASP A N 1
ATOM 1469 C CA . ASP A 1 184 ? -7.455 -3.309 2.342 1.00 93.88 184 ASP A CA 1
ATOM 1470 C C . ASP A 1 184 ? -8.964 -3.239 2.072 1.00 93.88 184 ASP A C 1
ATOM 1472 O O . ASP A 1 184 ? -9.559 -4.193 1.578 1.00 93.88 184 ASP A O 1
ATOM 1476 N N . CYS A 1 185 ? -9.633 -2.136 2.426 1.00 93.12 185 CYS A N 1
ATOM 1477 C CA . CYS A 1 185 ? -11.072 -2.010 2.204 1.00 93.12 185 CYS A CA 1
ATOM 1478 C C . CYS A 1 185 ? -11.398 -2.156 0.709 1.00 93.12 185 CYS A C 1
ATOM 1480 O O . CYS A 1 185 ? -10.817 -1.449 -0.111 1.00 93.12 185 CYS A O 1
ATOM 1482 N N . GLY A 1 186 ? -12.312 -3.070 0.372 1.00 88.56 186 GLY A N 1
ATOM 1483 C CA . GLY A 1 186 ? -12.666 -3.416 -1.011 1.00 88.56 186 GLY A CA 1
ATOM 1484 C C . GLY A 1 186 ? -11.787 -4.494 -1.662 1.00 88.56 186 GLY A C 1
ATOM 1485 O O . GLY A 1 186 ? -12.159 -5.011 -2.709 1.00 88.56 186 GLY A O 1
ATOM 1486 N N . ASP A 1 187 ? -10.668 -4.900 -1.049 1.00 89.50 187 ASP A N 1
ATOM 1487 C CA . ASP A 1 187 ? -9.877 -6.048 -1.518 1.00 89.50 187 ASP A CA 1
ATOM 1488 C C . ASP A 1 187 ? -10.494 -7.348 -0.969 1.00 89.50 187 ASP A C 1
ATOM 1490 O O . ASP A 1 187 ? -10.255 -7.737 0.178 1.00 89.50 187 ASP A O 1
ATOM 1494 N N . GLN A 1 188 ? -11.357 -7.988 -1.768 1.00 88.38 188 GLN A N 1
ATOM 1495 C CA . GLN A 1 188 ? -12.172 -9.143 -1.360 1.00 88.38 188 GLN A CA 1
ATOM 1496 C C . GLN A 1 188 ? -11.338 -10.345 -0.881 1.00 88.38 188 GLN A C 1
ATOM 1498 O O . GLN A 1 188 ? -11.851 -11.165 -0.118 1.00 88.38 188 GLN A O 1
ATOM 1503 N N . ASP A 1 189 ? -10.049 -10.404 -1.234 1.00 88.81 189 ASP A N 1
ATOM 1504 C CA . ASP A 1 189 ? -9.099 -11.421 -0.764 1.00 88.81 189 ASP A CA 1
ATOM 1505 C C . ASP A 1 189 ? -8.989 -11.456 0.779 1.00 88.81 189 ASP A C 1
ATOM 1507 O O . ASP A 1 189 ? -8.665 -12.492 1.366 1.00 88.81 189 ASP A O 1
ATOM 1511 N N . TYR A 1 190 ? -9.285 -10.338 1.454 1.00 92.81 190 TYR A N 1
ATOM 1512 C CA . TYR A 1 190 ? -9.127 -10.187 2.904 1.00 92.81 190 TYR A CA 1
ATOM 1513 C C . TYR A 1 190 ? -10.428 -10.286 3.710 1.00 92.81 190 TYR A C 1
ATOM 1515 O O . TYR A 1 190 ? -10.368 -10.314 4.941 1.00 92.81 190 TYR A O 1
ATOM 1523 N N . TRP A 1 191 ? -11.605 -10.330 3.079 1.00 94.00 191 TRP A N 1
ATOM 1524 C CA . TRP A 1 191 ? -12.879 -10.164 3.791 1.00 94.00 191 TRP A CA 1
ATOM 1525 C C . TRP A 1 191 ? -13.824 -11.352 3.597 1.00 94.00 191 TRP A C 1
ATOM 1527 O O . TRP A 1 191 ? -14.090 -11.789 2.483 1.00 94.00 191 TRP A O 1
ATOM 1537 N N . LYS A 1 192 ? -14.395 -11.846 4.704 1.00 93.69 192 LYS A N 1
ATOM 1538 C CA . LYS A 1 192 ? -15.465 -12.864 4.712 1.00 93.69 192 LYS A CA 1
ATOM 1539 C C . LYS A 1 192 ? -16.793 -12.308 4.198 1.00 93.69 192 LYS A C 1
ATOM 1541 O O . LYS A 1 192 ? -17.678 -13.064 3.817 1.00 93.69 192 LYS A O 1
ATOM 1546 N N . VAL A 1 193 ? -16.947 -10.989 4.270 1.00 91.44 193 VAL A N 1
ATOM 1547 C CA . VAL A 1 193 ? -18.172 -10.255 3.954 1.00 91.44 193 VAL A CA 1
ATOM 1548 C C . VAL A 1 193 ? -17.845 -9.101 3.021 1.00 91.44 193 VAL A C 1
ATOM 1550 O O . VAL A 1 193 ? -16.747 -8.547 3.078 1.00 91.44 193 VAL A O 1
ATOM 1553 N N . HIS A 1 194 ? -18.811 -8.695 2.203 1.00 90.88 194 HIS A N 1
ATOM 1554 C CA . HIS A 1 194 ? -18.693 -7.437 1.483 1.00 90.88 194 HIS A CA 1
ATOM 1555 C C . HIS A 1 194 ? -18.853 -6.285 2.481 1.00 90.88 194 HIS A C 1
ATOM 1557 O O . HIS A 1 194 ? -19.883 -6.169 3.145 1.00 90.88 194 HIS A O 1
ATOM 1563 N N . LEU A 1 195 ? -17.828 -5.442 2.620 1.00 92.81 195 LEU A N 1
ATOM 1564 C CA . LEU A 1 195 ? -17.828 -4.383 3.635 1.00 92.81 195 LEU A CA 1
ATOM 1565 C C . LEU A 1 195 ? -18.846 -3.267 3.353 1.00 92.81 195 LEU A C 1
ATOM 1567 O O . LEU A 1 195 ? -19.191 -2.528 4.272 1.00 92.81 195 LEU A O 1
ATOM 1571 N N . ASN A 1 196 ? -19.336 -3.156 2.110 1.00 91.38 196 ASN A N 1
ATOM 1572 C CA . ASN A 1 196 ? -20.301 -2.135 1.679 1.00 91.38 196 ASN A CA 1
ATOM 1573 C C . ASN A 1 196 ? -19.856 -0.716 2.066 1.00 91.38 196 ASN A C 1
ATOM 1575 O O . ASN A 1 196 ? -20.630 0.076 2.602 1.00 91.38 196 ASN A O 1
ATOM 1579 N N . CYS A 1 197 ? -18.575 -0.416 1.840 1.00 92.50 197 CYS A N 1
ATOM 1580 C CA . CYS A 1 197 ? -18.010 0.877 2.189 1.00 92.50 197 CYS A CA 1
ATOM 1581 C C . CYS A 1 197 ? -18.638 1.977 1.337 1.00 92.50 197 CYS A C 1
ATOM 1583 O O . CYS A 1 197 ? -18.611 1.917 0.114 1.00 92.50 197 CYS A O 1
ATOM 1585 N N . LYS A 1 198 ? -19.124 3.042 1.973 1.00 90.75 198 LYS A N 1
ATOM 1586 C CA . LYS A 1 198 ? -19.725 4.194 1.276 1.00 90.75 198 LYS A CA 1
ATOM 1587 C C . LYS A 1 198 ? -18.739 5.044 0.453 1.00 90.75 198 LYS A C 1
ATOM 1589 O O . LYS A 1 198 ? -19.117 6.096 -0.054 1.00 90.75 198 LYS A O 1
ATOM 1594 N N . HIS A 1 199 ? -17.460 4.673 0.420 1.00 86.50 199 HIS A N 1
ATOM 1595 C CA . HIS A 1 199 ? -16.387 5.466 -0.188 1.00 86.50 199 HIS A CA 1
ATOM 1596 C C . HIS A 1 199 ? -15.812 4.862 -1.472 1.00 86.50 199 HIS A C 1
ATOM 1598 O O . HIS A 1 199 ? -15.018 5.534 -2.124 1.00 86.50 199 HIS A O 1
ATOM 1604 N N . HIS A 1 200 ? -16.175 3.630 -1.819 1.00 79.88 200 HIS A N 1
ATOM 1605 C CA . HIS A 1 200 ? -15.723 2.949 -3.031 1.00 79.88 200 HIS A CA 1
ATOM 1606 C C . HIS A 1 200 ? -16.768 1.909 -3.453 1.00 79.88 200 HIS A C 1
ATOM 1608 O O . HIS A 1 200 ? -17.428 1.320 -2.594 1.00 79.88 200 HIS A O 1
ATOM 1614 N N . HIS A 1 201 ? -16.934 1.730 -4.764 1.00 66.62 201 HIS A N 1
ATOM 1615 C CA . HIS A 1 201 ? -18.006 0.948 -5.385 1.00 66.62 201 HIS A CA 1
ATOM 1616 C C . HIS A 1 201 ? -17.450 0.011 -6.452 1.00 66.62 201 HIS A C 1
ATOM 1618 O O . HIS A 1 201 ? -16.565 0.455 -7.215 1.00 66.62 201 HIS A O 1
#

Organism: NCBI:txid658196

InterPro domains:
  IPR003126 Zinc finger, UBR-type [PF02207] (56-124)
  IPR003126 Zinc finger, UBR-type [PF02207] (131-200)
  IPR003126 Zinc finger, UBR-type [PS51157] (54-126)
  IPR003126 Zinc finger, UBR-type [PS51157] (130-201)
  IPR003126 Zinc finger, UBR-type [SM00396] (54-125)
  IPR003126 Zinc finger, UBR-type [SM00396] (130-201)
  IPR039164 E3 ubiquitin-protein ligase UBR1-like [PTHR21497] (22-127)

Foldseek 3Di:
DPVVVVVVVVVVVVVVVVVVVVVVVVVVVVVVVVVVVVVPPDPPPPQPQCWVDLWNFDWDAQFAKWKDFPQWWPDPQATAHPLQVVQFDQVPTDMDIDGHHDRGDTHGQSPVNTGPDNRNRPCRDPVTDLFRFTFAAAFAKWKDFPQWWPDPQAIAHPLQVVQFDQPPTDMDIDGHHHRSHTHCQSVVNTTPDNRNGPPHD